Protein AF-A0A5B0PBE8-F1 (afdb_monomer_lite)

Structure (mmCIF, N/CA/C/O backbone):
data_AF-A0A5B0PBE8-F1
#
_entry.id   AF-A0A5B0PBE8-F1
#
loop_
_atom_site.group_PDB
_atom_site.id
_atom_site.type_symbol
_atom_site.label_atom_id
_atom_site.label_alt_id
_atom_site.label_comp_id
_atom_site.label_asym_id
_atom_site.label_entity_id
_atom_site.label_seq_id
_atom_site.pdbx_PDB_ins_code
_atom_site.Cartn_x
_atom_site.Cartn_y
_atom_site.Cartn_z
_atom_site.occupancy
_atom_site.B_iso_or_equiv
_atom_site.auth_seq_id
_atom_site.auth_comp_id
_atom_site.auth_asym_id
_atom_site.auth_atom_id
_atom_site.pdbx_PDB_model_num
ATOM 1 N N . MET A 1 1 ? 18.888 -17.332 -18.170 1.00 43.53 1 MET A N 1
ATOM 2 C CA . MET A 1 1 ? 17.823 -17.017 -17.196 1.00 43.53 1 MET A CA 1
ATOM 3 C C . MET A 1 1 ? 17.973 -17.936 -16.001 1.00 43.53 1 MET A C 1
ATOM 5 O O . MET A 1 1 ? 17.806 -19.140 -16.162 1.00 43.53 1 MET A O 1
ATOM 9 N N . ASN A 1 2 ? 18.333 -17.394 -14.839 1.00 41.50 2 ASN A N 1
ATOM 10 C CA . ASN A 1 2 ? 18.330 -18.156 -13.596 1.00 41.50 2 ASN A CA 1
ATOM 11 C C . ASN A 1 2 ? 16.873 -18.284 -13.116 1.00 41.50 2 ASN A C 1
ATOM 13 O O . ASN A 1 2 ? 16.236 -17.290 -12.779 1.00 41.50 2 ASN A O 1
ATOM 17 N N . LEU A 1 3 ? 16.298 -19.486 -13.180 1.00 45.41 3 LEU A N 1
ATOM 18 C CA . LEU A 1 3 ? 14.869 -19.701 -12.906 1.00 45.41 3 LEU A CA 1
ATOM 19 C C . LEU A 1 3 ? 14.512 -19.520 -11.421 1.00 45.41 3 LEU A C 1
ATOM 21 O O . LEU A 1 3 ? 13.365 -19.197 -11.122 1.00 45.41 3 LEU A O 1
ATOM 25 N N . SER A 1 4 ? 15.470 -19.674 -10.498 1.00 49.75 4 SER A N 1
ATOM 26 C CA . SER A 1 4 ? 15.246 -19.447 -9.062 1.00 49.75 4 SER A CA 1
ATOM 27 C C . SER A 1 4 ? 15.162 -17.961 -8.690 1.00 49.75 4 SER A C 1
ATOM 29 O O . SER A 1 4 ? 14.474 -17.617 -7.733 1.00 49.75 4 SER A O 1
ATOM 31 N N . GLU A 1 5 ? 15.798 -17.078 -9.466 1.00 52.53 5 GLU A N 1
ATOM 32 C CA . GLU A 1 5 ? 15.798 -15.617 -9.264 1.00 52.53 5 GLU A CA 1
ATOM 33 C C . GLU A 1 5 ? 14.594 -14.915 -9.917 1.00 52.53 5 GLU A C 1
ATOM 35 O O . GLU A 1 5 ? 14.362 -13.730 -9.697 1.00 52.53 5 GLU A O 1
ATOM 40 N N . ASN A 1 6 ? 13.784 -15.646 -10.691 1.00 61.69 6 ASN A N 1
ATOM 41 C CA . ASN A 1 6 ? 12.587 -15.122 -11.357 1.00 61.69 6 ASN A CA 1
ATOM 42 C C . ASN A 1 6 ? 11.276 -15.460 -10.624 1.00 61.69 6 ASN A C 1
ATOM 44 O O . ASN A 1 6 ? 10.192 -15.334 -11.197 1.00 61.69 6 ASN A O 1
ATOM 48 N N . HIS A 1 7 ? 11.345 -15.881 -9.356 1.00 64.44 7 HIS A N 1
ATOM 49 C CA . HIS A 1 7 ? 10.151 -16.078 -8.537 1.00 64.44 7 HIS A CA 1
ATOM 50 C C . HIS A 1 7 ? 9.589 -14.730 -8.060 1.00 64.44 7 HIS A C 1
ATOM 52 O O . HIS A 1 7 ? 10.131 -14.086 -7.163 1.00 64.44 7 HIS A O 1
ATOM 58 N N . ILE A 1 8 ? 8.447 -14.330 -8.615 1.00 67.19 8 ILE A N 1
ATOM 59 C CA . ILE A 1 8 ? 7.783 -13.072 -8.268 1.00 67.19 8 ILE A CA 1
ATOM 60 C C . ILE A 1 8 ? 6.780 -13.322 -7.147 1.00 67.19 8 ILE A C 1
ATOM 62 O O . ILE A 1 8 ? 5.748 -13.971 -7.333 1.00 67.19 8 ILE A O 1
ATOM 66 N N . ARG A 1 9 ? 7.063 -12.781 -5.958 1.00 70.44 9 ARG A N 1
ATOM 67 C CA . ARG A 1 9 ? 6.072 -12.757 -4.876 1.00 70.44 9 ARG A CA 1
ATOM 68 C C . ARG A 1 9 ? 4.881 -11.895 -5.276 1.00 70.44 9 ARG A C 1
ATOM 70 O O . ARG A 1 9 ? 5.038 -10.813 -5.842 1.00 70.44 9 ARG A O 1
ATOM 77 N N . CYS A 1 10 ? 3.683 -12.346 -4.911 1.00 77.69 10 CYS A N 1
ATOM 78 C CA . CYS A 1 10 ? 2.472 -11.565 -5.113 1.00 77.69 10 CYS A CA 1
ATOM 79 C C . CYS A 1 10 ? 2.586 -10.199 -4.413 1.00 77.69 10 CYS A C 1
ATOM 81 O O . CYS A 1 10 ? 2.955 -10.113 -3.241 1.00 77.69 10 CYS A O 1
ATOM 83 N N . PHE A 1 11 ? 2.229 -9.123 -5.114 1.00 80.75 11 PHE A N 1
ATOM 84 C CA . PHE A 1 11 ? 2.320 -7.771 -4.567 1.00 80.75 11 PHE A CA 1
ATOM 85 C C . PHE A 1 11 ? 1.491 -7.584 -3.287 1.00 80.75 11 PHE A C 1
ATOM 87 O O . PHE A 1 11 ? 1.963 -6.967 -2.336 1.00 80.75 11 PHE A O 1
ATOM 94 N N . THR A 1 12 ? 0.290 -8.165 -3.211 1.00 82.25 12 THR A N 1
ATOM 95 C CA . THR A 1 12 ? -0.561 -8.088 -2.008 1.00 82.25 12 THR A CA 1
ATOM 96 C C . THR A 1 12 ? 0.071 -8.807 -0.815 1.00 82.25 12 THR A C 1
ATOM 98 O O . THR A 1 12 ? -0.044 -8.342 0.320 1.00 82.25 12 THR A O 1
ATOM 101 N N . HIS A 1 13 ? 0.817 -9.888 -1.067 1.00 83.94 13 HIS A N 1
ATOM 102 C CA . HIS A 1 13 ? 1.622 -10.553 -0.047 1.00 83.94 13 HIS A CA 1
ATOM 103 C C . HIS A 1 13 ? 2.757 -9.642 0.442 1.00 83.94 13 HIS A C 1
ATOM 105 O O . HIS A 1 13 ? 2.944 -9.493 1.648 1.00 83.94 13 HIS A O 1
ATOM 111 N N . ASN A 1 14 ? 3.462 -8.957 -0.462 1.00 87.06 14 ASN A N 1
ATOM 112 C CA . ASN A 1 14 ? 4.502 -8.002 -0.070 1.00 87.06 14 ASN A CA 1
ATOM 113 C C . ASN A 1 14 ? 3.933 -6.821 0.733 1.00 87.06 14 ASN A C 1
ATOM 115 O O . ASN A 1 14 ? 4.504 -6.462 1.763 1.00 87.06 14 ASN A O 1
ATOM 119 N N . LEU A 1 15 ? 2.772 -6.272 0.348 1.00 89.25 15 LEU A N 1
ATOM 120 C CA . LEU A 1 15 ? 2.078 -5.255 1.150 1.00 89.25 15 LEU A CA 1
ATOM 121 C C . LEU A 1 15 ? 1.753 -5.763 2.559 1.00 89.25 15 LEU A C 1
ATOM 123 O O . LEU A 1 15 ? 1.979 -5.046 3.534 1.00 89.25 15 LEU A O 1
ATOM 127 N N . ALA A 1 16 ? 1.283 -7.007 2.689 1.00 87.69 16 ALA A N 1
ATOM 128 C CA . ALA A 1 16 ? 1.030 -7.617 3.992 1.00 87.69 16 ALA A CA 1
ATOM 129 C C . ALA A 1 16 ? 2.311 -7.721 4.840 1.00 87.69 16 ALA A C 1
ATOM 131 O O . ALA A 1 16 ? 2.284 -7.423 6.035 1.00 87.69 16 ALA A O 1
ATOM 132 N N . LEU A 1 17 ? 3.447 -8.101 4.242 1.00 90.38 17 LEU A N 1
ATOM 133 C CA . LEU A 1 17 ? 4.741 -8.158 4.933 1.00 90.38 17 LEU A CA 1
ATOM 134 C C . LEU A 1 17 ? 5.209 -6.773 5.402 1.00 90.38 17 LEU A C 1
ATOM 136 O O . LEU A 1 17 ? 5.656 -6.637 6.543 1.00 90.38 17 LEU A O 1
ATOM 140 N N . ILE A 1 18 ? 5.071 -5.748 4.555 1.00 92.62 18 ILE A N 1
ATOM 141 C CA . ILE A 1 18 ? 5.389 -4.349 4.884 1.00 92.62 18 ILE A CA 1
ATOM 142 C C . ILE A 1 18 ? 4.555 -3.884 6.080 1.00 92.62 18 ILE A C 1
ATOM 144 O O . ILE A 1 18 ? 5.095 -3.370 7.064 1.00 92.62 18 ILE A O 1
ATOM 148 N N . LEU A 1 19 ? 3.245 -4.119 6.026 1.00 91.50 19 LEU A N 1
ATOM 149 C CA . LEU A 1 19 ? 2.319 -3.745 7.088 1.00 91.50 19 LEU A CA 1
ATOM 150 C C . LEU A 1 19 ? 2.635 -4.442 8.405 1.00 91.50 19 LEU A C 1
ATOM 152 O O . LEU A 1 19 ? 2.705 -3.798 9.450 1.00 91.50 19 LEU A O 1
ATOM 156 N N . ASN A 1 20 ? 2.878 -5.750 8.349 1.00 88.56 20 ASN A N 1
ATOM 157 C CA . ASN A 1 20 ? 3.232 -6.536 9.520 1.00 88.56 20 ASN A CA 1
ATOM 158 C C . ASN A 1 20 ? 4.538 -6.048 10.155 1.00 88.56 20 ASN A C 1
ATOM 160 O O . ASN A 1 20 ? 4.619 -5.984 11.380 1.00 88.56 20 ASN A O 1
ATOM 164 N N . ALA A 1 21 ? 5.540 -5.670 9.357 1.00 91.44 21 ALA A N 1
ATOM 165 C CA . ALA A 1 21 ? 6.792 -5.119 9.870 1.00 91.44 21 ALA A CA 1
ATOM 166 C C . ALA A 1 21 ? 6.570 -3.798 10.627 1.00 91.44 21 ALA A C 1
ATOM 168 O O . ALA A 1 21 ? 7.078 -3.633 11.738 1.00 91.44 21 ALA A O 1
ATOM 169 N N . GLY A 1 22 ? 5.765 -2.890 10.066 1.00 91.62 22 GLY A N 1
ATOM 170 C CA . GLY A 1 22 ? 5.395 -1.643 10.737 1.00 91.62 22 GLY A CA 1
ATOM 171 C C . GLY A 1 22 ? 4.588 -1.882 12.015 1.00 91.62 22 GLY A C 1
ATOM 172 O O . GLY A 1 22 ? 4.948 -1.404 13.086 1.00 91.62 22 GLY A O 1
ATOM 173 N N . LEU A 1 23 ? 3.508 -2.659 11.941 1.00 87.31 23 LEU A N 1
ATOM 174 C CA . LEU A 1 23 ? 2.644 -2.921 13.097 1.00 87.31 23 LEU A CA 1
ATOM 175 C C . LEU A 1 23 ? 3.396 -3.618 14.238 1.00 87.31 23 LEU A C 1
ATOM 177 O O . LEU A 1 23 ? 3.214 -3.268 15.406 1.00 87.31 23 LEU A O 1
ATOM 181 N N . LYS A 1 24 ? 4.290 -4.562 13.926 1.00 86.81 24 LYS A N 1
ATOM 182 C CA . LYS A 1 24 ? 5.162 -5.190 14.928 1.00 86.81 24 LYS A CA 1
ATOM 183 C C . LYS A 1 24 ? 6.053 -4.171 15.632 1.00 86.81 24 LYS A C 1
ATOM 185 O O . LYS A 1 24 ? 6.219 -4.288 16.841 1.00 86.81 24 LYS A O 1
ATOM 190 N N . SER A 1 25 ? 6.551 -3.141 14.943 1.00 88.44 25 SER A N 1
ATOM 191 C CA . SER A 1 25 ? 7.433 -2.148 15.573 1.00 88.44 25 SER A CA 1
ATOM 192 C C . SER A 1 25 ? 6.739 -1.262 16.607 1.00 88.44 25 SER A C 1
ATOM 194 O O . SER A 1 25 ? 7.419 -0.651 17.419 1.00 88.44 25 SER A O 1
ATOM 196 N N . ILE A 1 26 ? 5.406 -1.171 16.579 1.00 83.81 26 ILE A N 1
ATOM 197 C CA . ILE A 1 26 ? 4.619 -0.443 17.592 1.00 83.81 26 ILE A CA 1
ATOM 198 C C . ILE A 1 26 ? 3.952 -1.364 18.617 1.00 83.81 26 ILE A C 1
ATOM 200 O O . ILE A 1 26 ? 3.445 -0.889 19.635 1.00 83.81 26 ILE A O 1
ATOM 204 N N . THR A 1 27 ? 3.936 -2.671 18.338 1.00 69.88 27 THR A N 1
ATOM 205 C CA . THR A 1 27 ? 3.301 -3.696 19.177 1.00 69.88 27 THR A CA 1
ATOM 206 C C . THR A 1 27 ? 4.310 -4.396 20.083 1.00 69.88 27 THR A C 1
ATOM 208 O O . THR A 1 27 ? 3.963 -4.764 21.202 1.00 69.88 27 THR A O 1
ATOM 211 N N . ILE A 1 28 ? 5.552 -4.548 19.618 1.00 55.81 28 ILE A N 1
ATOM 212 C CA . ILE A 1 28 ? 6.663 -5.133 20.364 1.00 55.81 28 ILE A CA 1
ATOM 213 C C . ILE A 1 28 ? 7.500 -3.977 20.914 1.00 55.81 28 ILE A C 1
ATOM 215 O O . ILE A 1 28 ? 8.274 -3.353 20.191 1.00 55.81 28 ILE A O 1
ATOM 219 N N . THR A 1 29 ? 7.335 -3.663 22.197 1.00 38.41 29 THR A N 1
ATOM 220 C CA . THR A 1 29 ? 8.340 -2.888 22.933 1.00 38.41 29 THR A CA 1
ATOM 221 C C . THR A 1 29 ? 9.594 -3.751 23.115 1.00 38.41 29 THR A C 1
ATOM 223 O O . THR A 1 29 ? 9.460 -4.936 23.437 1.00 38.41 29 THR A O 1
ATOM 226 N N . PRO A 1 30 ? 10.815 -3.211 22.944 1.00 36.00 30 PRO A N 1
ATOM 227 C CA . PRO A 1 30 ? 12.021 -3.935 23.312 1.00 36.00 30 PRO A CA 1
ATOM 228 C C . PRO A 1 30 ? 12.037 -4.093 24.840 1.00 36.00 30 PRO A C 1
ATOM 230 O O . PRO A 1 30 ? 12.205 -3.117 25.559 1.00 36.00 30 PRO A O 1
ATOM 233 N N . LYS A 1 31 ? 11.850 -5.336 25.295 1.00 35.06 31 LYS A N 1
ATOM 234 C CA . LYS A 1 31 ? 12.011 -5.860 26.665 1.00 35.06 31 LYS A CA 1
ATOM 235 C C . LYS A 1 31 ? 10.999 -5.416 27.742 1.00 35.06 31 LYS A C 1
ATOM 237 O O . LYS A 1 31 ? 10.961 -4.283 28.195 1.00 35.06 31 LYS A O 1
ATOM 242 N N . GLY A 1 32 ? 10.276 -6.423 28.251 1.00 36.25 32 GLY A N 1
ATOM 243 C CA . GLY A 1 32 ? 10.192 -6.670 29.695 1.00 36.25 32 GLY A CA 1
ATOM 244 C C . GLY A 1 32 ? 9.170 -5.884 30.515 1.00 36.25 32 GLY A C 1
ATOM 245 O O . GLY A 1 32 ? 9.549 -5.252 31.489 1.00 36.25 32 GLY A O 1
ATOM 246 N N . LEU A 1 33 ? 7.875 -6.012 30.222 1.00 24.52 33 LEU A N 1
ATOM 247 C CA . LEU A 1 33 ? 6.837 -5.860 31.249 1.00 24.52 33 LEU A CA 1
ATOM 248 C C . LEU A 1 33 ? 5.858 -7.028 31.133 1.00 24.52 33 LEU A C 1
ATOM 250 O O . LEU A 1 33 ? 4.882 -6.987 30.386 1.00 24.52 33 LEU A O 1
ATOM 254 N N . VAL A 1 34 ? 6.156 -8.086 31.887 1.00 29.72 34 VAL A N 1
ATOM 255 C CA . VAL A 1 34 ? 5.158 -9.073 32.300 1.00 29.72 34 VAL A CA 1
ATOM 256 C C . VAL A 1 34 ? 4.162 -8.322 33.179 1.00 29.72 34 VAL A C 1
ATOM 258 O O . VAL A 1 34 ? 4.437 -8.052 34.346 1.00 29.72 34 VAL A O 1
ATOM 261 N N . LEU A 1 35 ? 3.017 -7.942 32.615 1.00 27.53 35 LEU A N 1
ATOM 262 C CA . LEU A 1 35 ? 1.885 -7.494 33.412 1.00 27.53 35 LEU A CA 1
ATOM 263 C C . LEU A 1 35 ? 1.002 -8.709 33.688 1.00 27.53 35 LEU A C 1
ATOM 265 O O . LEU A 1 35 ? 0.265 -9.139 32.810 1.00 27.53 35 LEU A O 1
ATOM 269 N N . GLY A 1 36 ? 1.123 -9.229 34.911 1.00 25.00 36 GLY A N 1
ATOM 270 C CA . GLY A 1 36 ? 0.116 -10.046 35.586 1.00 25.00 36 GLY A CA 1
ATOM 271 C C . GLY A 1 36 ? -0.194 -11.392 34.940 1.00 25.00 36 GLY A C 1
ATOM 272 O O . GLY A 1 36 ? -0.963 -11.482 33.990 1.00 25.00 36 GLY A O 1
ATOM 273 N N . LYS A 1 37 ? 0.332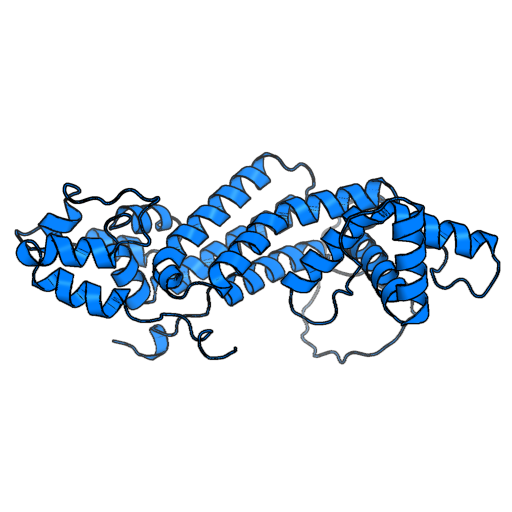 -12.461 35.546 1.00 29.92 37 LYS A N 1
ATOM 274 C CA . LYS A 1 37 ? -0.297 -13.785 35.510 1.00 29.92 37 LYS A CA 1
ATOM 275 C C . LYS A 1 37 ? -1.760 -13.630 35.929 1.00 29.92 37 LYS A C 1
ATOM 277 O O . LYS A 1 37 ? -2.008 -13.443 37.108 1.00 29.92 37 LYS A O 1
ATOM 282 N N . ASP A 1 38 ? -2.658 -13.609 34.955 1.00 27.38 38 ASP A N 1
ATOM 283 C CA . ASP A 1 38 ? -4.060 -14.026 35.021 1.00 27.38 38 ASP A CA 1
ATOM 284 C C . ASP A 1 38 ? -4.649 -13.758 33.636 1.00 27.38 38 ASP A C 1
ATOM 286 O O . ASP A 1 38 ? -5.115 -12.660 33.359 1.00 27.38 38 ASP A O 1
ATOM 290 N N . LEU A 1 39 ? -4.485 -14.742 32.745 1.00 27.62 39 LEU A N 1
ATOM 291 C CA . LEU A 1 39 ? -5.175 -15.016 31.469 1.00 27.62 39 LEU A CA 1
ATOM 292 C C . LEU A 1 39 ? -4.209 -15.855 30.610 1.00 27.62 39 LEU A C 1
ATOM 294 O O . LEU A 1 39 ? -3.654 -15.394 29.615 1.00 27.62 39 LEU A O 1
ATOM 298 N N . VAL A 1 40 ? -3.959 -17.092 31.046 1.00 25.14 40 VAL A N 1
ATOM 299 C CA . VAL A 1 40 ? -3.244 -18.093 30.245 1.00 25.14 40 VAL A CA 1
ATOM 300 C C . VAL A 1 40 ? -4.236 -18.706 29.261 1.00 25.14 40 VAL A C 1
ATOM 302 O O . VAL A 1 40 ? -5.213 -19.320 29.681 1.00 25.14 40 VAL A O 1
ATOM 305 N N . LEU A 1 41 ? -3.954 -18.581 27.968 1.00 26.05 41 LEU A N 1
ATOM 306 C CA . LEU A 1 41 ? -4.073 -19.700 27.039 1.00 26.05 41 LEU A CA 1
ATOM 307 C C . LEU A 1 41 ? -2.758 -19.761 26.260 1.00 26.05 41 LEU A C 1
ATOM 309 O O . LEU A 1 41 ? -2.324 -18.769 25.678 1.00 26.05 41 LEU A O 1
ATOM 313 N N . GLU A 1 42 ? -2.105 -20.909 26.396 1.00 25.81 42 GLU A N 1
ATOM 314 C CA . GLU A 1 42 ? -0.759 -21.241 25.942 1.00 25.81 42 GLU A CA 1
ATOM 315 C C . GLU A 1 42 ? -0.631 -21.163 24.417 1.00 25.81 42 GLU A C 1
ATOM 317 O O . GLU A 1 42 ? -1.404 -21.788 23.693 1.00 25.81 42 GLU A O 1
ATOM 322 N N . GLU A 1 43 ? 0.408 -20.482 23.938 1.00 28.11 43 GLU A N 1
ATOM 323 C CA . GLU A 1 43 ? 1.051 -20.819 22.670 1.00 28.11 43 GLU A CA 1
ATOM 324 C C . GLU A 1 43 ? 2.550 -21.000 22.937 1.00 28.11 43 GLU A C 1
ATOM 326 O O . GLU A 1 43 ? 3.173 -20.229 23.666 1.00 28.11 43 GLU A O 1
ATOM 331 N N . ILE A 1 44 ? 3.068 -22.102 22.404 1.00 27.39 44 ILE A N 1
ATOM 332 C CA . ILE A 1 44 ? 4.371 -22.713 22.666 1.00 27.39 44 ILE A CA 1
ATOM 333 C C . ILE A 1 44 ? 5.516 -21.795 22.206 1.00 27.39 44 ILE A C 1
ATOM 335 O O . ILE A 1 44 ? 5.520 -21.312 21.075 1.00 27.39 44 ILE A O 1
ATOM 339 N N . GLU A 1 45 ? 6.491 -21.587 23.095 1.00 26.69 45 GLU A N 1
ATOM 340 C CA . GLU A 1 45 ? 7.748 -20.876 22.846 1.00 26.69 45 GLU A CA 1
ATOM 341 C C . GLU A 1 45 ? 8.745 -21.762 22.082 1.00 26.69 45 GLU A C 1
ATOM 343 O O . GLU A 1 45 ? 8.996 -22.904 22.469 1.00 26.69 45 GLU A O 1
ATOM 348 N N . GLU A 1 46 ? 9.387 -21.200 21.055 1.00 25.88 46 GLU A N 1
ATOM 349 C CA . GLU A 1 46 ? 10.701 -21.658 20.596 1.00 25.88 46 GLU A CA 1
ATOM 350 C C . GLU A 1 46 ? 11.762 -20.619 20.986 1.00 25.88 46 GLU A C 1
ATOM 352 O O . GLU A 1 46 ? 11.675 -19.436 20.649 1.00 25.88 46 GLU A O 1
ATOM 357 N N . ASN A 1 47 ? 12.741 -21.106 21.749 1.00 24.97 47 ASN A N 1
ATOM 358 C CA . ASN A 1 47 ? 13.889 -20.399 22.306 1.00 24.97 47 ASN A CA 1
ATOM 359 C C . ASN A 1 47 ? 14.834 -19.836 21.238 1.00 24.97 47 ASN A C 1
ATOM 361 O O . ASN A 1 47 ? 15.223 -20.543 20.310 1.00 24.97 47 ASN A O 1
ATOM 365 N N . SER A 1 48 ? 15.385 -18.652 21.511 1.00 28.80 48 SER A N 1
ATOM 366 C CA . SER A 1 48 ? 16.803 -18.390 21.241 1.00 28.80 48 SER A CA 1
ATOM 367 C C . SER A 1 48 ? 17.337 -17.294 22.165 1.00 28.80 48 SER A C 1
ATOM 369 O O . SER A 1 48 ? 16.829 -16.170 22.165 1.00 28.80 48 SER A O 1
ATOM 371 N N . ASP A 1 49 ? 18.357 -17.664 22.937 1.00 24.34 49 ASP A N 1
ATOM 372 C CA . ASP A 1 49 ? 19.205 -16.820 23.777 1.00 24.34 49 ASP A CA 1
ATOM 373 C C . ASP A 1 49 ? 19.795 -15.626 23.007 1.00 24.34 49 ASP A C 1
ATOM 375 O O . ASP A 1 49 ? 20.288 -15.814 21.899 1.00 24.34 49 ASP A O 1
ATOM 379 N N . ASP A 1 50 ? 19.836 -14.431 23.616 1.00 26.52 50 ASP A N 1
ATOM 3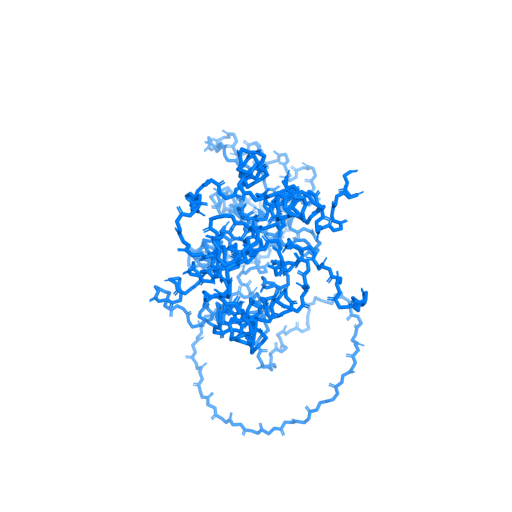80 C CA . ASP A 1 50 ? 21.135 -13.807 23.914 1.00 26.52 50 ASP A CA 1
ATOM 381 C C . ASP A 1 50 ? 21.073 -12.599 24.873 1.00 26.52 50 ASP A C 1
ATOM 383 O O . ASP A 1 50 ? 20.053 -11.928 25.067 1.00 26.52 50 ASP A O 1
ATOM 387 N N . LYS A 1 51 ? 22.228 -12.383 25.502 1.00 29.50 51 LYS A N 1
ATOM 388 C CA . LYS A 1 51 ? 22.520 -11.624 26.723 1.00 29.50 51 LYS A CA 1
ATOM 389 C C . LYS A 1 51 ? 22.271 -10.111 26.665 1.00 29.50 51 LYS A C 1
ATOM 391 O O . LYS A 1 51 ? 22.285 -9.455 25.630 1.00 29.50 51 LYS A O 1
ATOM 396 N N . SER A 1 52 ? 22.040 -9.559 27.856 1.00 28.09 52 SER A N 1
ATOM 397 C CA . SER A 1 52 ? 21.871 -8.139 28.171 1.00 28.09 52 SER A CA 1
ATOM 398 C C . SER A 1 52 ? 23.193 -7.375 28.250 1.00 28.09 52 SER A C 1
ATOM 400 O O . SER A 1 52 ? 24.109 -7.852 28.913 1.00 28.09 52 SER A O 1
ATOM 402 N N . GLU A 1 53 ? 23.198 -6.127 27.783 1.00 26.69 53 GLU A N 1
ATOM 403 C CA . GLU A 1 53 ? 24.002 -5.055 28.376 1.00 26.69 53 GLU A CA 1
ATOM 404 C C . GLU A 1 53 ? 23.138 -3.806 28.597 1.00 26.69 53 GLU A C 1
ATOM 406 O O . GLU A 1 53 ? 22.184 -3.539 27.861 1.00 26.69 53 GLU A O 1
ATOM 411 N N . HIS A 1 54 ? 23.436 -3.130 29.705 1.00 26.44 54 HIS A N 1
ATOM 412 C CA . HIS A 1 54 ? 22.739 -1.993 30.292 1.00 26.44 54 HIS A CA 1
ATOM 413 C C . HIS A 1 54 ? 22.852 -0.718 29.451 1.00 26.44 54 HIS A C 1
ATOM 415 O O . HIS A 1 54 ? 23.941 -0.342 29.031 1.00 26.44 54 HIS A O 1
ATOM 421 N N . SER A 1 55 ? 21.759 0.038 29.390 1.00 26.80 55 SER A N 1
ATOM 422 C CA . SER A 1 55 ? 21.821 1.499 29.425 1.00 26.80 55 SER A CA 1
ATOM 423 C C . SER A 1 55 ? 20.538 2.026 30.058 1.00 26.80 55 SER A C 1
ATOM 425 O O . SER A 1 55 ? 19.438 1.757 29.572 1.00 26.80 55 SER A O 1
ATOM 427 N N . GLU A 1 56 ? 20.701 2.708 31.186 1.00 31.48 56 GLU A N 1
ATOM 428 C CA . GLU A 1 56 ? 19.675 3.515 31.834 1.00 31.48 56 GLU A CA 1
ATOM 429 C C . GLU A 1 56 ? 19.307 4.665 30.896 1.00 31.48 56 GLU A C 1
ATOM 431 O O . GLU A 1 56 ? 20.193 5.407 30.489 1.00 31.48 56 GLU A O 1
ATOM 436 N N . ASP A 1 57 ? 18.029 4.805 30.549 1.00 24.95 57 ASP A N 1
ATOM 437 C CA . ASP A 1 57 ? 17.464 6.129 30.313 1.00 24.95 57 ASP A CA 1
ATOM 438 C C . ASP A 1 57 ? 15.950 6.137 30.549 1.00 24.95 57 ASP A C 1
ATOM 440 O O . ASP A 1 57 ? 15.200 5.225 30.191 1.00 24.95 57 ASP A O 1
ATOM 444 N N . ASP A 1 58 ? 15.571 7.188 31.260 1.00 31.55 58 ASP A N 1
ATOM 445 C CA . ASP A 1 58 ? 14.291 7.525 31.860 1.00 31.55 58 ASP A CA 1
ATOM 446 C C . ASP A 1 58 ? 13.248 7.864 30.782 1.00 31.55 58 ASP A C 1
ATOM 448 O O . ASP A 1 58 ? 13.429 8.805 30.014 1.00 31.55 58 ASP A O 1
ATOM 452 N N . ASP A 1 59 ? 12.123 7.143 30.736 1.00 29.89 59 ASP A N 1
ATOM 453 C CA . ASP A 1 59 ? 10.916 7.658 30.077 1.00 29.89 59 ASP A CA 1
ATOM 454 C C . ASP A 1 59 ? 9.664 7.327 30.893 1.00 29.89 59 ASP A C 1
ATOM 456 O O . ASP A 1 59 ? 8.897 6.389 30.643 1.00 29.89 59 ASP A O 1
ATOM 460 N N . ARG A 1 60 ? 9.465 8.135 31.936 1.00 37.00 60 ARG A N 1
ATOM 461 C CA . ARG A 1 60 ? 8.180 8.281 32.618 1.00 37.00 60 ARG A CA 1
ATOM 462 C C . ARG A 1 60 ? 7.230 9.102 31.742 1.00 37.00 60 ARG A C 1
ATOM 464 O O . ARG A 1 60 ? 6.996 10.277 32.011 1.00 37.00 60 ARG A O 1
ATOM 471 N N . GLN A 1 61 ? 6.587 8.467 30.765 1.00 37.56 61 GLN A N 1
ATOM 472 C CA . GLN A 1 61 ? 5.342 8.986 30.188 1.00 37.56 61 GLN A CA 1
ATOM 473 C C . GLN A 1 61 ? 4.226 7.939 30.260 1.00 37.56 61 GLN A C 1
ATOM 475 O O . GLN A 1 61 ? 4.120 7.010 29.461 1.00 37.56 61 GLN A O 1
ATOM 480 N N . GLY A 1 62 ? 3.371 8.110 31.274 1.00 34.81 62 GLY A N 1
ATOM 481 C CA . GLY A 1 62 ? 2.220 7.269 31.597 1.00 34.81 62 GLY A CA 1
ATOM 482 C C . GLY A 1 62 ? 1.054 7.399 30.614 1.00 34.81 62 GLY A C 1
ATOM 483 O O . GLY A 1 62 ? 0.010 7.944 30.957 1.00 34.81 62 GLY A O 1
ATOM 484 N N . GLY A 1 63 ? 1.212 6.847 29.410 1.00 45.28 63 GLY A N 1
ATOM 485 C CA . GLY A 1 63 ? 0.119 6.559 28.479 1.00 45.28 63 GLY A CA 1
ATOM 486 C C . GLY A 1 63 ? 0.061 5.063 28.160 1.00 45.28 63 GLY A C 1
ATOM 487 O O . GLY A 1 63 ? 1.093 4.443 27.900 1.00 45.28 63 GLY A O 1
ATOM 488 N N . GLN A 1 64 ? -1.135 4.459 28.161 1.00 63.03 64 GLN A N 1
ATOM 489 C CA . GLN A 1 64 ? -1.306 3.080 27.688 1.00 63.03 64 GLN A CA 1
ATOM 490 C C . GLN A 1 64 ? -0.742 2.945 26.267 1.00 63.03 64 GLN A C 1
ATOM 492 O O . GLN A 1 64 ? -1.053 3.735 25.377 1.00 63.03 64 GLN A O 1
ATOM 497 N N . GLY A 1 65 ? 0.121 1.951 26.044 1.00 80.62 65 GLY A N 1
ATOM 498 C CA . GLY A 1 65 ? 0.722 1.732 24.730 1.00 80.62 65 GLY A CA 1
ATOM 499 C C . GLY A 1 65 ? -0.334 1.457 23.652 1.00 80.62 65 GLY A C 1
ATOM 500 O O . GLY A 1 65 ? -1.355 0.837 23.933 1.00 80.62 65 GLY A O 1
ATOM 501 N N . ILE A 1 66 ? -0.060 1.854 22.401 1.00 84.69 66 ILE A N 1
ATOM 502 C CA . ILE A 1 66 ? -0.947 1.644 21.235 1.00 84.69 66 ILE A CA 1
ATOM 503 C C . ILE A 1 66 ? -1.430 0.185 21.151 1.00 84.69 66 ILE A C 1
ATOM 505 O O . ILE A 1 66 ? -2.607 -0.066 20.920 1.00 84.69 66 ILE A O 1
ATOM 509 N N . SER A 1 67 ? -0.546 -0.775 21.437 1.00 83.44 67 SER A N 1
ATOM 510 C CA . SER A 1 67 ? -0.874 -2.205 21.538 1.00 83.44 67 SER A CA 1
ATOM 511 C C . SER A 1 67 ? -2.018 -2.502 22.519 1.00 83.44 67 SER A C 1
ATOM 513 O O . SER A 1 67 ? -2.944 -3.238 22.184 1.00 83.44 67 SER A O 1
ATOM 515 N N . ALA A 1 68 ? -2.002 -1.898 23.711 1.00 86.50 68 ALA A N 1
ATOM 516 C CA . ALA A 1 68 ? -3.054 -2.084 24.708 1.00 86.50 68 ALA A CA 1
ATOM 517 C C . ALA A 1 68 ? -4.391 -1.515 24.217 1.00 86.50 68 ALA A C 1
ATOM 519 O O . ALA A 1 68 ? -5.423 -2.161 24.375 1.00 86.50 68 ALA A O 1
ATOM 520 N N . ILE A 1 69 ? -4.369 -0.350 23.563 1.00 88.75 69 ILE A N 1
ATOM 521 C CA . ILE A 1 69 ? -5.564 0.277 22.985 1.00 88.75 69 ILE A CA 1
ATOM 522 C C . ILE A 1 69 ? -6.178 -0.616 21.901 1.00 88.75 69 ILE A C 1
ATOM 524 O O . ILE A 1 69 ? -7.379 -0.878 21.926 1.00 88.75 69 ILE A O 1
ATOM 528 N N . LEU A 1 70 ? -5.358 -1.142 20.986 1.00 86.50 70 LEU A N 1
ATOM 529 C CA . LEU A 1 70 ? -5.831 -2.044 19.934 1.00 86.50 70 LEU A CA 1
ATOM 530 C C . LEU A 1 70 ? -6.415 -3.339 20.511 1.00 86.50 70 LEU A C 1
ATOM 532 O O . LEU A 1 70 ? -7.477 -3.768 20.068 1.00 86.50 70 LEU A O 1
ATOM 536 N N . LYS A 1 71 ? -5.781 -3.919 21.540 1.00 86.88 71 LYS A N 1
ATOM 537 C CA . LYS A 1 71 ? -6.305 -5.103 22.244 1.00 86.88 71 LYS A CA 1
ATOM 538 C C . LYS A 1 71 ? -7.652 -4.834 22.911 1.00 86.88 71 LYS A C 1
ATOM 540 O O . LYS A 1 71 ? -8.534 -5.684 22.840 1.00 86.88 71 LYS A O 1
ATOM 545 N N . LYS A 1 72 ? -7.838 -3.660 23.527 1.00 88.62 72 LYS A N 1
ATOM 546 C CA . LYS A 1 72 ? -9.141 -3.267 24.083 1.00 88.62 72 LYS A CA 1
ATOM 547 C C . LYS A 1 72 ? -10.207 -3.217 22.992 1.00 88.62 72 LYS A C 1
ATOM 549 O O . LYS A 1 72 ? -11.259 -3.821 23.147 1.00 88.62 72 LYS A O 1
ATOM 554 N N . VAL A 1 73 ? -9.940 -2.509 21.895 1.00 87.94 73 VAL A N 1
ATOM 555 C CA . VAL A 1 73 ? -10.899 -2.361 20.790 1.00 87.94 73 VAL A CA 1
ATOM 556 C C . VAL A 1 73 ? -11.270 -3.725 20.213 1.00 87.94 73 VAL A C 1
ATOM 558 O O . VAL A 1 73 ? -12.454 -4.023 20.074 1.00 87.94 73 VAL A O 1
ATOM 561 N N . ASP A 1 74 ? -10.278 -4.577 19.952 1.00 87.88 74 ASP A N 1
ATOM 562 C CA . ASP A 1 74 ? -10.505 -5.921 19.421 1.00 87.88 74 ASP A CA 1
ATOM 563 C C . ASP A 1 74 ? -11.336 -6.782 20.382 1.00 87.88 74 ASP A C 1
ATOM 565 O O . ASP A 1 74 ? -12.290 -7.433 19.963 1.00 87.88 74 ASP A O 1
ATOM 569 N N . PHE A 1 75 ? -11.074 -6.701 21.689 1.00 87.19 75 PHE A N 1
ATOM 570 C CA . PHE A 1 75 ? -11.880 -7.380 22.703 1.00 87.19 75 PHE A CA 1
ATOM 571 C C . PHE A 1 75 ? -13.360 -6.959 22.659 1.00 87.19 75 PHE A C 1
ATOM 573 O O . PHE A 1 75 ? -14.240 -7.821 22.685 1.00 87.19 75 PHE A O 1
ATOM 580 N N . PHE A 1 76 ? -13.656 -5.658 22.540 1.00 86.50 76 PHE A N 1
ATOM 581 C CA . PHE A 1 76 ? -15.038 -5.175 22.421 1.00 86.50 76 PHE A CA 1
ATOM 582 C C . PHE A 1 76 ? -15.722 -5.697 21.152 1.00 86.50 76 PHE A C 1
ATOM 584 O O . PHE A 1 76 ? -16.855 -6.181 21.214 1.00 86.50 76 PHE A O 1
ATOM 591 N N . ILE A 1 77 ? -15.028 -5.639 20.011 1.00 88.75 77 ILE A N 1
ATOM 592 C CA . ILE A 1 77 ? -15.542 -6.139 18.730 1.00 88.75 77 ILE A CA 1
ATOM 593 C C . ILE A 1 77 ? -15.835 -7.633 18.826 1.00 88.75 77 ILE A C 1
ATOM 595 O O . ILE A 1 77 ? -16.931 -8.069 18.467 1.00 88.75 77 ILE A O 1
ATOM 599 N N . GLN A 1 78 ? -14.885 -8.416 19.342 1.00 87.81 78 GLN A N 1
ATOM 600 C CA . GLN A 1 78 ? -15.064 -9.847 19.545 1.00 87.81 78 GLN A CA 1
ATOM 601 C C . GLN A 1 78 ? -16.300 -10.091 20.406 1.00 87.81 78 GLN A C 1
ATOM 603 O O . GLN A 1 78 ? -17.224 -10.752 19.950 1.00 87.81 78 GLN A O 1
ATOM 608 N N . LYS A 1 79 ? -16.409 -9.477 21.589 1.00 85.19 79 LYS A N 1
ATOM 609 C CA . LYS A 1 79 ? -17.557 -9.670 22.491 1.00 85.19 79 LYS A CA 1
ATOM 610 C C . LYS A 1 79 ? -18.917 -9.423 21.834 1.00 85.19 79 LYS A C 1
ATOM 612 O O . LYS A 1 79 ? -19.832 -10.218 22.044 1.00 85.19 79 LYS A O 1
ATOM 617 N N . ILE A 1 80 ? -19.047 -8.374 21.022 1.00 85.38 80 ILE A N 1
ATOM 618 C CA . ILE A 1 80 ? -20.297 -8.070 20.305 1.00 85.38 80 ILE A CA 1
ATOM 619 C C . ILE A 1 80 ? -20.563 -9.091 19.188 1.00 85.38 80 ILE A C 1
ATOM 621 O O . ILE A 1 80 ? -21.705 -9.477 18.938 1.00 85.38 80 ILE A O 1
ATOM 625 N N . THR A 1 81 ? -19.514 -9.558 18.517 1.00 88.81 81 THR A N 1
ATOM 626 C CA . THR A 1 81 ? -19.624 -10.477 17.375 1.00 88.81 81 THR A CA 1
ATOM 627 C C . THR A 1 81 ? -19.671 -11.960 17.768 1.00 88.81 81 THR A C 1
ATOM 629 O O . THR A 1 81 ? -20.068 -12.782 16.940 1.00 88.81 81 THR A O 1
ATOM 632 N N . LEU A 1 82 ? -19.361 -12.300 19.028 1.00 85.00 82 LEU A N 1
ATOM 633 C CA . LEU A 1 82 ? -19.243 -13.670 19.549 1.00 85.00 82 LEU A CA 1
ATOM 634 C C . LEU A 1 82 ? -20.514 -14.518 19.392 1.00 85.00 82 LEU A C 1
ATOM 636 O O . LEU A 1 82 ? -20.414 -15.728 19.207 1.00 85.00 82 LEU A O 1
ATOM 640 N N . SER A 1 83 ? -21.709 -13.929 19.504 1.00 83.56 83 SER A N 1
ATOM 641 C CA . SER A 1 83 ? -22.967 -14.687 19.460 1.00 83.56 83 SER A CA 1
ATOM 642 C C . SER A 1 83 ? -23.980 -14.092 18.488 1.00 83.56 83 SER A C 1
ATOM 644 O O . SER A 1 83 ? -23.963 -12.903 18.165 1.00 83.56 83 SER A O 1
ATOM 646 N N . ALA A 1 84 ? -24.892 -14.934 17.994 1.00 85.94 84 ALA A N 1
ATOM 647 C CA . ALA A 1 84 ? -26.000 -14.479 17.154 1.00 85.94 84 ALA A CA 1
ATOM 648 C C . ALA A 1 84 ? -26.912 -13.491 17.902 1.00 85.94 84 ALA A C 1
ATOM 650 O O . ALA A 1 84 ? -27.357 -12.512 17.311 1.00 85.94 84 ALA A O 1
ATOM 651 N N . VAL A 1 85 ? -27.120 -13.711 19.206 1.00 85.12 85 VAL A N 1
ATOM 652 C CA . VAL A 1 85 ? -27.927 -12.835 20.067 1.00 85.12 85 VAL A CA 1
ATOM 653 C C . VAL A 1 85 ? -27.296 -11.447 20.169 1.00 85.12 85 VAL A C 1
ATOM 655 O O . VAL A 1 85 ? -27.966 -10.459 19.890 1.00 85.12 85 VAL A O 1
ATOM 658 N N . LYS A 1 86 ? -25.992 -11.359 20.459 1.00 84.44 86 LYS A N 1
ATOM 659 C CA . LYS A 1 86 ? -25.298 -10.068 20.586 1.00 84.44 86 LYS A CA 1
ATOM 660 C C . LYS A 1 86 ? -25.234 -9.298 19.268 1.00 84.44 86 LYS A C 1
ATOM 662 O O . LYS A 1 86 ? -25.472 -8.092 19.247 1.00 84.44 86 LYS A O 1
ATOM 667 N N . ARG A 1 87 ? -25.025 -9.994 18.145 1.00 87.69 87 ARG A N 1
ATOM 668 C CA . ARG A 1 87 ? -25.118 -9.387 16.806 1.00 87.69 87 ARG A CA 1
ATOM 669 C C . ARG A 1 87 ? -26.528 -8.878 16.497 1.00 87.69 87 ARG A C 1
ATOM 671 O O . ARG A 1 87 ? -26.677 -7.815 15.899 1.00 87.69 87 ARG A O 1
ATOM 678 N N . PHE A 1 88 ? -27.561 -9.619 16.896 1.00 86.94 88 PHE A N 1
ATOM 679 C CA . PHE A 1 88 ? -28.949 -9.196 16.722 1.00 86.94 88 PHE A CA 1
ATOM 680 C C . PHE A 1 88 ? -29.273 -7.956 17.564 1.00 86.94 88 PHE A C 1
ATOM 682 O O . PHE A 1 88 ? -29.808 -6.989 17.024 1.00 86.94 88 PHE A O 1
ATOM 689 N N . GLU A 1 89 ? -28.894 -7.944 18.844 1.00 87.06 89 GLU A N 1
ATOM 690 C CA . GLU A 1 89 ? -29.038 -6.783 19.732 1.00 87.06 89 GLU A CA 1
ATOM 691 C C . GLU A 1 89 ? -28.355 -5.548 19.139 1.00 87.06 89 GLU A C 1
ATOM 693 O O . GLU A 1 89 ? -28.996 -4.507 18.983 1.00 87.06 89 GLU A O 1
ATOM 698 N N . PHE A 1 90 ? -27.099 -5.683 18.706 1.00 87.75 90 PHE A N 1
ATOM 699 C CA . PHE A 1 90 ? -26.362 -4.607 18.046 1.00 87.75 90 PHE A CA 1
ATOM 700 C C . PHE A 1 90 ? -27.121 -4.046 16.831 1.00 87.75 90 PHE A C 1
ATOM 702 O O . PHE A 1 90 ? -27.270 -2.833 16.697 1.00 87.75 90 PHE A O 1
ATOM 709 N N . ASN A 1 91 ? -27.672 -4.914 15.976 1.00 88.88 91 ASN A N 1
ATOM 710 C CA . ASN A 1 91 ? -28.436 -4.501 14.795 1.00 88.88 91 ASN A CA 1
ATOM 711 C C . ASN A 1 91 ? -29.752 -3.789 15.144 1.00 88.88 91 ASN A C 1
ATOM 713 O O . ASN A 1 91 ? -30.159 -2.858 14.446 1.00 88.88 91 ASN A O 1
ATOM 717 N N . VAL A 1 92 ? -30.433 -4.208 16.214 1.00 90.50 92 VAL A N 1
ATOM 718 C CA . VAL A 1 92 ? -31.639 -3.524 16.708 1.00 90.50 92 VAL A CA 1
ATOM 719 C C . VAL A 1 92 ? -31.295 -2.099 17.142 1.00 90.50 92 VAL A C 1
ATOM 721 O O . VAL A 1 92 ? -32.017 -1.161 16.801 1.00 90.50 92 VAL A O 1
ATOM 724 N N . TRP A 1 93 ? -30.183 -1.918 17.852 1.00 88.94 93 TRP A N 1
ATOM 725 C CA . TRP A 1 93 ? -29.757 -0.600 18.323 1.00 88.94 93 TRP A CA 1
ATOM 726 C C . TRP A 1 93 ? -29.189 0.289 17.231 1.00 88.94 93 TRP A C 1
ATOM 728 O O . TRP A 1 93 ? -29.481 1.482 17.232 1.00 88.94 93 TRP A O 1
ATOM 738 N N . ALA A 1 94 ? -28.484 -0.285 16.256 1.00 91.06 94 ALA A N 1
ATOM 739 C CA . ALA A 1 94 ? -28.104 0.424 15.042 1.00 91.06 94 ALA A CA 1
ATOM 740 C C . ALA A 1 94 ? -29.329 1.065 14.371 1.00 91.06 94 ALA A C 1
ATOM 742 O O . ALA A 1 94 ? -29.308 2.259 14.093 1.00 91.06 94 ALA A O 1
ATOM 743 N N . LYS A 1 95 ? -30.438 0.325 14.222 1.00 91.62 95 LYS A N 1
ATOM 744 C CA . LYS A 1 95 ? -31.689 0.883 13.678 1.00 91.62 95 LYS A CA 1
ATOM 745 C C . LYS A 1 95 ? -32.305 1.958 14.575 1.00 91.62 95 LYS A C 1
ATOM 747 O O . LYS A 1 95 ? -32.743 2.983 14.072 1.00 91.62 95 LYS A O 1
ATOM 752 N N . LYS A 1 96 ? -32.344 1.742 15.895 1.00 91.81 96 LYS A N 1
ATOM 753 C CA . LYS A 1 96 ? -32.912 2.717 16.848 1.00 91.81 96 LYS A CA 1
ATOM 754 C C . LYS A 1 96 ? -32.153 4.045 16.874 1.00 91.81 96 LYS A C 1
ATOM 756 O O . LYS A 1 96 ? -32.761 5.073 17.144 1.00 91.81 96 LYS A O 1
ATOM 761 N N . LEU A 1 97 ? -30.845 4.010 16.634 1.00 89.06 97 LEU A N 1
ATOM 762 C CA . LEU A 1 97 ? -29.971 5.183 16.621 1.00 89.06 97 LEU A CA 1
ATOM 763 C C . LEU A 1 97 ? -29.721 5.734 15.210 1.00 89.06 97 LEU A C 1
ATOM 765 O O . LEU A 1 97 ? -28.805 6.533 15.039 1.00 89.06 97 LEU A O 1
ATOM 769 N N . ASP A 1 98 ? -30.504 5.296 14.218 1.00 89.81 98 ASP A N 1
ATOM 770 C CA . ASP A 1 98 ? -30.387 5.698 12.810 1.00 89.81 98 ASP A CA 1
ATOM 771 C C . ASP A 1 98 ? -28.962 5.539 12.238 1.00 89.81 98 ASP A C 1
ATOM 773 O O . ASP A 1 98 ? -28.457 6.329 11.440 1.00 89.81 98 ASP A O 1
ATOM 777 N N . TYR A 1 99 ? -28.262 4.492 12.681 1.00 90.88 99 TYR A N 1
ATOM 778 C CA . TYR A 1 99 ? -26.939 4.156 12.183 1.00 90.88 99 TYR A CA 1
ATOM 779 C C . TYR A 1 99 ? -27.047 3.395 10.861 1.00 90.88 99 TYR A C 1
ATOM 781 O O . TYR A 1 99 ? -27.518 2.259 10.812 1.00 90.88 99 TYR A O 1
ATOM 789 N N . SER A 1 100 ? -26.535 4.009 9.797 1.00 89.50 100 SER A N 1
ATOM 790 C CA . SER A 1 100 ? -26.502 3.458 8.435 1.00 89.50 100 SER A CA 1
ATOM 791 C C . SER A 1 100 ? -25.150 2.851 8.038 1.00 89.50 100 SER A C 1
ATOM 793 O O . SER A 1 100 ? -24.936 2.506 6.876 1.00 89.50 100 SER A O 1
ATOM 795 N N . GLY A 1 101 ? -24.209 2.739 8.979 1.00 87.50 101 GLY A N 1
ATOM 796 C CA . GLY A 1 101 ? -22.884 2.192 8.706 1.00 87.50 101 GLY A CA 1
ATOM 797 C C . GLY A 1 101 ? -22.828 0.655 8.703 1.00 87.50 101 GLY A C 1
ATOM 798 O O . GLY A 1 101 ? -23.826 -0.024 8.948 1.00 87.50 101 GLY A O 1
ATOM 799 N N . PRO A 1 102 ? -21.648 0.086 8.405 1.00 87.25 102 PRO A N 1
ATOM 800 C CA . PRO A 1 102 ? -21.453 -1.360 8.323 1.00 87.25 102 PRO A CA 1
ATOM 801 C C . PRO A 1 102 ? -21.619 -2.066 9.679 1.00 87.25 102 PRO A C 1
ATOM 803 O O . PRO A 1 102 ? -21.283 -1.523 10.730 1.00 87.25 102 PRO A O 1
ATOM 806 N N . VAL A 1 103 ? -22.085 -3.317 9.641 1.00 88.00 103 VAL A N 1
ATOM 807 C CA . VAL A 1 103 ? -22.126 -4.204 10.817 1.00 88.00 103 VAL A CA 1
ATOM 808 C C . VAL A 1 103 ? -20.703 -4.589 11.214 1.00 88.00 103 VAL A C 1
ATOM 810 O O . VAL A 1 103 ? -19.873 -4.802 10.334 1.00 88.00 103 VAL A O 1
ATOM 813 N N . LEU A 1 104 ? -20.441 -4.715 12.519 1.00 89.69 104 LEU A N 1
ATOM 814 C CA . LEU A 1 104 ? -19.141 -5.138 13.040 1.00 89.69 104 LEU A CA 1
ATOM 815 C C . LEU A 1 104 ? -18.753 -6.543 12.561 1.00 89.69 104 LEU A C 1
ATOM 817 O O . LEU A 1 104 ? -19.534 -7.492 12.668 1.00 89.69 104 LEU A O 1
ATOM 821 N N . ILE A 1 105 ? -17.502 -6.675 12.128 1.00 87.62 105 ILE A N 1
ATOM 822 C CA . ILE A 1 105 ? -16.827 -7.947 11.879 1.00 87.62 105 ILE A CA 1
ATOM 823 C C . ILE A 1 105 ? -15.675 -8.110 12.866 1.00 87.62 105 ILE A C 1
ATOM 825 O O . ILE A 1 105 ? -14.953 -7.157 13.140 1.00 87.62 105 ILE A O 1
ATOM 829 N N . ALA A 1 106 ? -15.474 -9.320 13.379 1.00 83.12 106 ALA A N 1
ATOM 830 C CA . ALA A 1 106 ? -14.279 -9.618 14.156 1.00 83.12 106 ALA A CA 1
ATOM 831 C C . ALA A 1 106 ? -13.066 -9.820 13.247 1.00 83.12 106 ALA A C 1
ATOM 833 O O . ALA A 1 106 ? -13.145 -10.478 12.207 1.00 83.12 106 ALA A O 1
ATOM 834 N N . GLY A 1 107 ? -11.923 -9.298 13.687 1.00 75.81 107 GLY A N 1
ATOM 835 C CA . GLY A 1 107 ? -10.633 -9.417 13.014 1.00 75.81 107 GLY A CA 1
ATOM 836 C C . GLY A 1 107 ? -9.964 -10.784 13.181 1.00 75.81 107 GLY A C 1
ATOM 837 O O . GLY A 1 107 ? -8.763 -10.826 13.441 1.00 75.81 107 GLY A O 1
ATOM 838 N N . TYR A 1 108 ? -10.709 -11.893 13.090 1.00 69.00 108 TYR A N 1
ATOM 839 C CA . TYR A 1 108 ? -10.147 -13.231 13.294 1.00 69.00 108 TYR A CA 1
ATOM 840 C C . TYR A 1 108 ? -9.100 -13.581 12.219 1.00 69.00 108 TYR A C 1
ATOM 842 O O . TYR A 1 108 ? -9.304 -13.359 11.024 1.00 69.00 108 TYR A O 1
ATOM 850 N N . GLY A 1 109 ? -7.989 -14.188 12.650 1.00 64.31 109 GLY A N 1
ATOM 851 C CA . GLY A 1 109 ? -6.940 -14.715 11.774 1.00 64.31 109 GLY A CA 1
ATOM 852 C C . GLY A 1 109 ? -5.793 -13.744 11.461 1.00 64.31 109 GLY A C 1
ATOM 853 O O . GLY A 1 109 ? -5.665 -12.658 12.026 1.00 64.31 109 GLY A O 1
ATOM 854 N N . MET A 1 110 ? -4.901 -14.167 10.562 1.00 64.88 110 MET A N 1
ATOM 855 C CA . MET A 1 110 ? -3.674 -13.432 10.216 1.00 64.88 110 MET A CA 1
ATOM 856 C C . MET A 1 110 ? -3.856 -12.402 9.089 1.00 64.88 110 MET A C 1
ATOM 858 O O . MET A 1 110 ? -2.947 -11.615 8.831 1.00 64.88 110 MET A O 1
ATOM 862 N N . ARG A 1 111 ? -5.019 -12.381 8.423 1.00 75.75 111 ARG A N 1
ATOM 863 C CA . ARG A 1 111 ? -5.283 -11.483 7.292 1.00 75.75 111 ARG A CA 1
ATOM 864 C C . ARG A 1 111 ? -5.474 -10.043 7.761 1.00 75.75 111 ARG A C 1
ATOM 866 O O . ARG A 1 111 ? -6.407 -9.724 8.496 1.00 75.75 111 ARG A O 1
ATOM 873 N N . TRP A 1 112 ? -4.562 -9.171 7.350 1.00 84.00 112 TRP A N 1
ATOM 874 C CA . TRP A 1 112 ? -4.523 -7.788 7.815 1.00 84.00 112 TRP A CA 1
ATOM 875 C C . TRP A 1 112 ? -5.665 -6.933 7.244 1.00 84.00 112 TRP A C 1
ATOM 877 O O . TRP A 1 112 ? -6.082 -5.984 7.903 1.00 84.00 112 TRP A O 1
ATOM 887 N N . ASP A 1 113 ? -6.197 -7.262 6.064 1.00 82.94 113 ASP A N 1
ATOM 888 C CA . ASP A 1 113 ? -7.297 -6.524 5.439 1.00 82.94 113 ASP A CA 1
ATOM 889 C C . ASP A 1 113 ? -8.590 -6.662 6.258 1.00 82.94 113 ASP A C 1
ATOM 891 O O . ASP A 1 113 ? -9.280 -5.670 6.495 1.00 82.94 113 ASP A O 1
ATOM 895 N N . ILE A 1 114 ? -8.849 -7.855 6.807 1.00 84.56 114 ILE A N 1
ATOM 896 C CA . ILE A 1 114 ? -9.936 -8.093 7.769 1.00 84.56 114 ILE A CA 1
ATOM 897 C C . ILE A 1 114 ? -9.696 -7.305 9.062 1.00 84.56 114 ILE A C 1
ATOM 899 O O . ILE A 1 114 ? -10.623 -6.686 9.583 1.00 84.56 114 ILE A O 1
ATOM 903 N N . LYS A 1 115 ? -8.459 -7.278 9.580 1.00 84.88 115 LYS A N 1
ATOM 904 C CA . LYS A 1 115 ? -8.124 -6.492 10.784 1.00 84.88 115 LYS A CA 1
ATOM 905 C C . LYS A 1 115 ? -8.353 -4.995 10.573 1.00 84.88 115 LYS A C 1
ATOM 907 O O . LYS A 1 115 ? -8.906 -4.338 11.452 1.00 84.88 115 LYS A O 1
ATOM 912 N N . PHE A 1 116 ? -7.978 -4.471 9.406 1.00 88.56 116 PHE A N 1
ATOM 913 C CA . PHE A 1 116 ? -8.248 -3.087 9.025 1.00 88.56 116 PHE A CA 1
ATOM 914 C C . PHE A 1 116 ? -9.756 -2.806 8.990 1.00 88.56 116 PHE A C 1
ATOM 916 O O . PHE A 1 116 ? -10.221 -1.866 9.635 1.00 88.56 116 PHE A O 1
ATOM 923 N N . GLN A 1 117 ? -10.528 -3.648 8.295 1.00 89.56 117 GLN A N 1
ATOM 924 C CA . GLN A 1 117 ? -11.983 -3.504 8.208 1.00 89.56 117 GLN A CA 1
ATOM 925 C C . GLN A 1 117 ? -12.655 -3.577 9.586 1.00 89.56 117 GLN A C 1
ATOM 927 O O . GLN A 1 117 ? -13.490 -2.731 9.889 1.00 89.56 117 GLN A O 1
ATOM 932 N N . SER A 1 118 ? -12.263 -4.532 10.432 1.00 89.19 118 SER A N 1
ATOM 933 C CA . SER A 1 118 ? -12.737 -4.670 11.817 1.00 89.19 118 SER A CA 1
ATOM 934 C C . SER A 1 118 ? -12.585 -3.354 12.593 1.00 89.19 118 SER A C 1
ATOM 936 O O . SER A 1 118 ? -13.561 -2.808 13.114 1.00 89.19 118 SER A O 1
ATOM 938 N N . GLY A 1 119 ? -11.380 -2.771 12.583 1.00 87.94 119 GLY A N 1
ATOM 939 C CA . GLY A 1 119 ? -11.118 -1.493 13.247 1.00 87.94 119 GLY A CA 1
ATOM 940 C C . GLY A 1 119 ? -11.878 -0.312 12.632 1.00 87.94 119 GLY A C 1
ATOM 941 O O . GLY A 1 119 ? -12.391 0.539 13.358 1.00 87.94 119 GLY A O 1
ATOM 942 N N . ASP A 1 120 ? -11.974 -0.241 11.301 1.00 90.56 120 ASP A N 1
ATOM 943 C CA . ASP A 1 120 ? -12.678 0.841 10.594 1.00 90.56 120 ASP A CA 1
ATOM 944 C C . ASP A 1 120 ? -14.186 0.837 10.884 1.00 90.56 120 ASP A C 1
ATOM 946 O O . ASP A 1 120 ? -14.784 1.876 11.179 1.00 90.56 120 ASP A O 1
ATOM 950 N N . GLN A 1 121 ? -14.800 -0.344 10.885 1.00 92.94 121 GLN A N 1
ATOM 951 C CA . GLN A 1 121 ? -16.200 -0.508 11.258 1.00 92.94 121 GLN A CA 1
ATOM 952 C C . GLN A 1 121 ? -16.428 -0.144 12.727 1.00 92.94 121 GLN A C 1
ATOM 954 O O . GLN A 1 121 ? -17.386 0.566 13.035 1.00 92.94 121 GLN A O 1
ATOM 959 N N . ALA A 1 122 ? -15.522 -0.542 13.625 1.00 91.50 122 ALA A N 1
ATOM 960 C CA . ALA A 1 122 ? -15.598 -0.175 15.035 1.00 91.50 122 ALA A CA 1
ATOM 961 C C . ALA A 1 122 ? -15.510 1.340 15.259 1.00 91.50 122 ALA A C 1
ATOM 963 O O . ALA A 1 122 ? -16.304 1.888 16.021 1.00 91.50 122 ALA A O 1
ATOM 964 N N . LEU A 1 123 ? -14.630 2.047 14.542 1.00 90.88 123 LEU A N 1
ATOM 965 C CA . LEU A 1 123 ? -14.557 3.514 14.586 1.00 90.88 123 LEU A CA 1
ATOM 966 C C . LEU A 1 123 ? -15.866 4.179 14.148 1.00 90.88 123 LEU A C 1
ATOM 968 O O . LEU A 1 123 ? -16.319 5.150 14.771 1.00 90.88 123 LEU A O 1
ATOM 972 N N . LYS A 1 124 ? -16.479 3.664 13.076 1.00 91.88 124 LYS A N 1
ATOM 973 C CA . LYS A 1 124 ? -17.776 4.141 12.575 1.00 91.88 124 LYS A CA 1
ATOM 974 C C . LYS A 1 124 ? -18.890 3.857 13.582 1.00 91.88 124 LYS A C 1
ATOM 976 O O . LYS A 1 124 ? -19.748 4.709 13.788 1.00 91.88 124 LYS A O 1
ATOM 981 N N . ALA A 1 125 ? -18.849 2.702 14.238 1.00 91.50 125 ALA A N 1
ATOM 982 C CA . ALA A 1 125 ? -19.831 2.255 15.219 1.00 91.50 125 ALA A CA 1
ATOM 983 C C . ALA A 1 125 ? -19.508 2.649 16.676 1.00 91.50 125 ALA A C 1
ATOM 985 O O . ALA A 1 125 ? -20.190 2.186 17.588 1.00 91.50 125 ALA A O 1
ATOM 986 N N . ARG A 1 126 ? -18.510 3.505 16.942 1.00 90.56 126 ARG A N 1
ATOM 987 C CA . ARG A 1 126 ? -18.026 3.786 18.313 1.00 90.56 126 ARG A CA 1
ATOM 988 C C . ARG A 1 126 ? -19.120 4.223 19.295 1.00 90.56 126 ARG A C 1
ATOM 990 O O . ARG A 1 126 ? -19.092 3.836 20.458 1.00 90.56 126 ARG A O 1
ATOM 997 N N . ASN A 1 127 ? -20.115 4.976 18.820 1.00 87.81 127 ASN A N 1
ATOM 998 C CA . ASN A 1 127 ? -21.245 5.418 19.643 1.00 87.81 127 ASN A CA 1
ATOM 999 C C . ASN A 1 127 ? -22.175 4.251 20.012 1.00 87.81 127 ASN A C 1
ATOM 1001 O O . ASN A 1 127 ? -22.697 4.217 21.122 1.00 87.81 127 ASN A O 1
ATOM 1005 N N . LEU A 1 128 ? -22.351 3.280 19.107 1.00 88.00 128 LEU A N 1
ATOM 1006 C CA . LEU A 1 128 ? -23.097 2.050 19.380 1.00 88.00 128 LEU A CA 1
ATOM 1007 C C . LEU A 1 128 ? -22.348 1.163 20.374 1.00 88.00 128 LEU A C 1
ATOM 1009 O O . LEU A 1 128 ? -22.963 0.640 21.295 1.00 88.00 128 LEU A O 1
ATOM 1013 N N . ILE A 1 129 ? -21.025 1.040 20.222 1.00 87.06 129 ILE A N 1
ATOM 1014 C CA . ILE A 1 129 ? -20.174 0.277 21.149 1.00 87.06 129 ILE A CA 1
ATOM 1015 C C . ILE A 1 129 ? -20.242 0.882 22.557 1.00 87.06 129 ILE A C 1
ATOM 1017 O O . ILE A 1 129 ? -20.400 0.150 23.531 1.00 87.06 129 ILE A O 1
ATOM 1021 N N . LYS A 1 130 ? -20.178 2.216 22.663 1.00 86.25 130 LYS A N 1
ATOM 1022 C CA . LYS A 1 130 ? -20.336 2.920 23.940 1.00 86.25 130 LYS A CA 1
ATOM 1023 C C . LYS A 1 130 ? -21.715 2.668 24.561 1.00 86.25 130 LYS A C 1
ATOM 1025 O O . LYS A 1 130 ? -21.786 2.294 25.722 1.00 86.25 130 LYS A O 1
ATOM 1030 N N . ASN A 1 131 ? -22.788 2.795 23.778 1.00 84.81 131 ASN A N 1
ATOM 1031 C CA . ASN A 1 131 ? -24.152 2.544 24.252 1.00 84.81 131 ASN A CA 1
ATOM 1032 C C . ASN A 1 131 ? -24.336 1.099 24.760 1.00 84.81 131 ASN A C 1
ATOM 1034 O O . ASN A 1 131 ? -24.877 0.894 25.841 1.00 84.81 131 ASN A O 1
ATOM 1038 N N . GLU A 1 132 ? -23.841 0.099 24.023 1.00 81.94 132 GLU A N 1
ATOM 1039 C CA . GLU A 1 132 ? -23.935 -1.309 24.439 1.00 81.94 132 GLU A CA 1
ATOM 1040 C C . GLU A 1 132 ? -23.242 -1.563 25.786 1.00 81.94 132 GLU A C 1
ATOM 1042 O O . GLU A 1 132 ? -23.757 -2.322 26.606 1.00 81.94 132 GLU A O 1
ATOM 1047 N N . ARG A 1 133 ? -22.108 -0.900 26.046 1.00 78.25 133 ARG A N 1
ATOM 1048 C CA . ARG A 1 133 ? -21.438 -0.946 27.351 1.00 78.25 133 ARG A CA 1
ATOM 1049 C C . ARG A 1 133 ? -22.286 -0.292 28.440 1.00 78.25 133 ARG A C 1
ATOM 1051 O O . ARG A 1 133 ? -22.600 -0.950 29.427 1.00 78.25 133 ARG A O 1
ATOM 1058 N N . ASP A 1 134 ? -22.683 0.965 28.230 1.00 81.38 134 ASP A N 1
ATOM 1059 C CA . ASP A 1 134 ? -23.429 1.759 29.214 1.00 81.38 134 ASP A CA 1
ATOM 1060 C C . ASP A 1 134 ? -24.727 1.042 29.637 1.00 81.38 134 ASP A C 1
ATOM 1062 O O . ASP A 1 134 ? -25.122 1.076 30.801 1.00 81.38 134 ASP A O 1
ATOM 1066 N N . ARG A 1 135 ? -25.374 0.331 28.705 1.00 78.38 135 ARG A N 1
ATOM 1067 C CA . ARG A 1 135 ? -26.565 -0.478 28.987 1.00 78.38 135 ARG A CA 1
ATOM 1068 C C . ARG A 1 135 ? -26.271 -1.731 29.799 1.00 78.38 135 ARG A C 1
ATOM 1070 O O . ARG A 1 135 ? -27.046 -2.040 30.695 1.00 78.38 135 ARG A O 1
ATOM 1077 N N . GLN A 1 136 ? -25.172 -2.435 29.536 1.00 73.75 136 GLN A N 1
ATOM 1078 C CA . GLN A 1 136 ? -24.797 -3.592 30.359 1.00 73.75 136 GLN A CA 1
ATOM 1079 C C . GLN A 1 136 ? -24.456 -3.193 31.797 1.00 73.75 136 GLN A C 1
ATOM 1081 O O . GLN A 1 136 ? -24.796 -3.931 32.723 1.00 73.75 136 GLN A O 1
ATOM 1086 N N . ASP A 1 137 ? -23.850 -2.019 31.988 1.00 71.25 137 ASP A N 1
ATOM 1087 C CA . ASP A 1 137 ? -23.587 -1.474 33.321 1.00 71.25 137 ASP A CA 1
ATOM 1088 C C . ASP A 1 137 ? -24.896 -1.125 34.064 1.00 71.25 137 ASP A C 1
ATOM 1090 O O . ASP A 1 137 ? -24.971 -1.275 35.283 1.00 71.25 137 ASP A O 1
ATOM 1094 N N . GLN A 1 138 ? -25.949 -0.715 33.341 1.00 72.38 138 GLN A N 1
ATOM 1095 C CA . GLN A 1 138 ? -27.272 -0.391 33.901 1.00 72.38 138 GLN A CA 1
ATOM 1096 C C . GLN A 1 138 ? -28.176 -1.612 34.138 1.00 72.38 138 GLN A C 1
ATOM 1098 O O . GLN A 1 138 ? -28.923 -1.635 35.114 1.00 72.38 138 GLN A O 1
ATOM 1103 N N . GLU A 1 139 ? -28.149 -2.607 33.247 1.00 69.12 139 GLU A N 1
ATOM 1104 C CA . GLU A 1 139 ? -29.058 -3.765 33.280 1.00 69.12 139 GLU A CA 1
ATOM 1105 C C . GLU A 1 139 ? -28.678 -4.788 34.368 1.00 69.12 139 GLU A C 1
ATOM 1107 O O . GLU A 1 139 ? -29.536 -5.555 34.803 1.00 69.12 139 GLU A O 1
ATOM 1112 N N . GLY A 1 140 ? -27.435 -4.751 34.867 1.00 58.44 140 GLY A N 1
ATOM 1113 C CA . GLY A 1 140 ? -26.946 -5.618 35.941 1.00 58.44 140 GLY A CA 1
ATOM 1114 C C . GLY A 1 140 ? -26.742 -7.073 35.493 1.00 58.44 140 GLY A C 1
ATOM 1115 O O . GLY A 1 140 ? -27.625 -7.725 34.945 1.00 58.44 140 GLY A O 1
ATOM 1116 N N . GLY A 1 141 ? -25.550 -7.628 35.727 1.00 65.06 141 GLY A N 1
ATOM 1117 C CA . GLY A 1 141 ? -25.209 -8.997 35.324 1.00 65.06 141 GLY A CA 1
ATOM 1118 C C . GLY A 1 141 ? -23.710 -9.287 35.416 1.00 65.06 141 GLY A C 1
ATOM 1119 O O . GLY A 1 141 ? -22.935 -8.456 35.887 1.00 65.06 141 GLY A O 1
ATOM 1120 N N . LYS A 1 142 ? -23.269 -10.472 34.959 1.00 62.59 142 LYS A N 1
ATOM 1121 C CA . LYS A 1 142 ? -21.829 -10.748 34.783 1.00 62.59 142 LYS A CA 1
ATOM 1122 C C . LYS A 1 142 ? -21.264 -9.738 33.781 1.00 62.59 142 LYS A C 1
ATOM 1124 O O . LYS A 1 142 ? -21.612 -9.801 32.603 1.00 62.59 142 LYS A O 1
ATOM 1129 N N . ASN A 1 143 ? -20.394 -8.840 34.246 1.00 62.19 143 ASN A N 1
ATOM 1130 C CA . ASN A 1 143 ? -19.811 -7.793 33.412 1.00 62.19 143 ASN A CA 1
ATOM 1131 C C . ASN A 1 143 ? -18.958 -8.424 32.298 1.00 62.19 143 ASN A C 1
ATOM 1133 O O . ASN A 1 143 ? -17.847 -8.906 32.531 1.00 62.19 143 ASN A O 1
ATOM 1137 N N . CYS A 1 144 ? -19.511 -8.470 31.086 1.00 59.38 144 CYS A N 1
ATOM 1138 C CA . CYS A 1 144 ? -18.890 -9.143 29.950 1.00 59.38 144 CYS A CA 1
ATOM 1139 C C . CYS A 1 144 ? -17.734 -8.341 29.347 1.00 59.38 144 CYS A C 1
ATOM 1141 O O . CYS A 1 144 ? -16.925 -8.923 28.617 1.00 59.38 144 CYS A O 1
ATOM 1143 N N . PHE A 1 145 ? -17.652 -7.042 29.650 1.00 59.56 145 PHE A N 1
ATOM 1144 C CA . PHE A 1 145 ? -16.652 -6.140 29.094 1.00 59.56 145 PHE A CA 1
ATOM 1145 C C . PHE A 1 145 ? -15.472 -5.863 30.028 1.00 59.56 145 PHE A C 1
ATOM 1147 O O . PHE A 1 145 ? -14.516 -5.205 29.611 1.00 59.56 145 PHE A O 1
ATOM 1154 N N . SER A 1 146 ? -15.465 -6.412 31.253 1.00 60.41 146 SER A N 1
ATOM 1155 C CA . SER A 1 146 ? -14.551 -5.983 32.330 1.00 60.41 146 SER A CA 1
ATOM 1156 C C . SER A 1 146 ? -14.646 -4.455 32.548 1.00 60.41 146 SER A C 1
ATOM 1158 O O . SER A 1 146 ? -15.256 -3.737 31.764 1.00 60.41 146 SER A O 1
ATOM 1160 N N . ASN A 1 147 ? -14.059 -3.885 33.598 1.00 64.44 147 ASN A N 1
ATOM 1161 C CA . ASN A 1 147 ? -14.105 -2.424 33.819 1.00 64.44 147 ASN A CA 1
ATOM 1162 C C . ASN A 1 147 ? -13.285 -1.611 32.775 1.00 64.44 147 ASN A C 1
ATOM 1164 O O . ASN A 1 147 ? -12.785 -0.528 33.065 1.00 64.44 147 ASN A O 1
ATOM 1168 N N . LEU A 1 148 ? -13.096 -2.139 31.561 1.00 73.50 148 LEU A N 1
ATOM 1169 C CA . LEU A 1 148 ? -12.326 -1.559 30.471 1.00 73.50 148 LEU A CA 1
ATOM 1170 C C . LEU A 1 148 ? -13.132 -0.469 29.773 1.00 73.50 148 LEU A C 1
ATOM 1172 O O . LEU A 1 148 ? -14.193 -0.733 29.214 1.00 73.50 148 LEU A O 1
ATOM 1176 N N . GLU A 1 149 ? -12.596 0.747 29.768 1.00 80.69 149 GLU A N 1
ATOM 1177 C CA . GLU A 1 149 ? -13.115 1.864 28.983 1.00 80.69 149 GLU A CA 1
ATOM 1178 C C . GLU A 1 149 ? -12.209 2.142 27.784 1.00 80.69 149 GLU A C 1
ATOM 1180 O O . GLU A 1 149 ? -10.975 2.141 27.912 1.00 80.69 149 GLU A O 1
ATOM 1185 N N . ILE A 1 150 ? -12.836 2.382 26.629 1.00 85.38 150 ILE A N 1
ATOM 1186 C CA . ILE A 1 150 ? -12.179 2.962 25.458 1.00 85.38 150 ILE A CA 1
ATOM 1187 C C . ILE A 1 150 ? -12.469 4.459 25.490 1.00 85.38 150 ILE A C 1
ATOM 1189 O O . ILE A 1 150 ? -13.598 4.896 25.257 1.00 85.38 150 ILE A O 1
ATOM 1193 N N . THR A 1 151 ? -11.444 5.235 25.816 1.00 88.75 151 THR A N 1
ATOM 1194 C CA . THR A 1 151 ? -11.551 6.690 25.945 1.00 88.75 151 THR A CA 1
ATOM 1195 C C . THR A 1 151 ? -11.640 7.369 24.573 1.00 88.75 151 THR A C 1
ATOM 1197 O O . THR A 1 151 ? -11.329 6.774 23.540 1.00 88.75 151 THR A O 1
ATOM 1200 N N . GLN A 1 152 ? -12.020 8.650 24.528 1.00 89.75 152 GLN A N 1
ATOM 1201 C CA . GLN A 1 152 ? -11.981 9.402 23.267 1.00 89.75 152 GLN A CA 1
ATOM 1202 C C . GLN A 1 152 ? -10.551 9.495 22.707 1.00 89.75 152 GLN A C 1
ATOM 1204 O O . GLN A 1 152 ? -10.360 9.370 21.500 1.00 89.75 152 GLN A O 1
ATOM 1209 N N . SER A 1 153 ? -9.541 9.652 23.569 1.00 89.69 153 SER A N 1
ATOM 1210 C CA . SER A 1 153 ? -8.128 9.623 23.170 1.00 89.69 153 SER A CA 1
ATOM 1211 C C . SER A 1 153 ? -7.709 8.279 22.572 1.00 89.69 153 SER A C 1
ATOM 1213 O O . SER A 1 153 ? -6.958 8.264 21.596 1.00 89.69 153 SER A O 1
ATOM 1215 N N . ASP A 1 154 ? -8.234 7.165 23.093 1.00 90.75 154 ASP A N 1
ATOM 1216 C CA . ASP A 1 154 ? -7.987 5.832 22.532 1.00 90.75 154 ASP A CA 1
ATOM 1217 C C . ASP A 1 154 ? -8.532 5.746 21.099 1.00 90.75 154 ASP A C 1
ATOM 1219 O O . ASP A 1 154 ? -7.828 5.320 20.181 1.00 90.75 154 ASP A O 1
ATOM 1223 N N . TRP A 1 155 ? -9.761 6.227 20.877 1.00 91.69 155 TRP A N 1
ATOM 1224 C CA . TRP A 1 155 ? -10.366 6.262 19.544 1.00 91.69 155 TRP A CA 1
ATOM 1225 C C . TRP A 1 155 ? -9.611 7.158 18.561 1.00 91.69 155 TRP A C 1
ATOM 1227 O O . TRP A 1 155 ? -9.498 6.798 17.389 1.00 91.69 155 TRP A O 1
ATOM 1237 N N . GLU A 1 156 ? -9.054 8.287 19.005 1.00 91.69 156 GLU A N 1
ATOM 1238 C CA . GLU A 1 156 ? -8.225 9.130 18.135 1.00 91.69 156 GLU A CA 1
ATOM 1239 C C . GLU A 1 156 ? -6.929 8.422 17.708 1.00 91.69 156 GLU A C 1
ATOM 1241 O O . GLU A 1 156 ? -6.513 8.556 16.556 1.00 91.69 156 GLU A O 1
ATOM 1246 N N . ILE A 1 157 ? -6.317 7.609 18.577 1.00 90.31 157 ILE A N 1
ATOM 1247 C CA . ILE A 1 157 ? -5.148 6.787 18.217 1.00 90.31 157 ILE A CA 1
ATOM 1248 C C . ILE A 1 157 ? -5.531 5.728 17.173 1.00 90.31 157 ILE A C 1
ATOM 1250 O O . ILE A 1 157 ? -4.831 5.576 16.170 1.00 90.31 157 ILE A O 1
ATOM 1254 N N . VAL A 1 158 ? -6.660 5.036 17.361 1.00 90.44 158 VAL A N 1
ATOM 1255 C CA . VAL A 1 158 ? -7.171 4.031 16.407 1.00 90.44 158 VAL A CA 1
ATOM 1256 C C . VAL A 1 158 ? -7.489 4.677 15.057 1.00 90.44 158 VAL A C 1
ATOM 1258 O O . VAL A 1 158 ? -7.132 4.146 14.008 1.00 90.44 158 VAL A O 1
ATOM 1261 N N . LYS A 1 159 ? -8.101 5.864 15.072 1.00 92.06 159 LYS A N 1
ATOM 1262 C CA . LYS A 1 159 ? -8.403 6.648 13.870 1.00 92.06 159 LYS A CA 1
ATOM 1263 C C . LYS A 1 159 ? -7.139 7.070 13.131 1.00 92.06 159 LYS A C 1
ATOM 1265 O O . LYS A 1 159 ? -7.074 6.913 11.915 1.00 92.06 159 LYS A O 1
ATOM 1270 N N . LYS A 1 160 ? -6.124 7.574 13.841 1.00 91.31 160 LYS A N 1
ATOM 1271 C CA . LYS A 1 160 ? -4.821 7.913 13.247 1.00 91.31 160 LYS A CA 1
ATOM 1272 C C . LYS A 1 160 ? -4.172 6.691 12.605 1.00 91.31 160 LYS A C 1
ATOM 1274 O O . LYS A 1 160 ? -3.721 6.794 11.467 1.00 91.31 160 LYS A O 1
ATOM 1279 N N . LEU A 1 161 ? -4.189 5.541 13.286 1.00 90.88 161 LEU A N 1
ATOM 1280 C CA . LEU A 1 161 ? -3.680 4.290 12.728 1.00 90.88 161 LEU A CA 1
ATOM 1281 C C . LEU A 1 161 ? -4.423 3.909 11.444 1.00 90.88 161 LEU A C 1
ATOM 1283 O O . LEU A 1 161 ? -3.793 3.764 10.401 1.00 90.88 161 LEU A O 1
ATOM 1287 N N . ASN A 1 162 ? -5.753 3.823 11.482 1.00 90.88 162 ASN A N 1
ATOM 1288 C CA . ASN A 1 162 ? -6.546 3.458 10.308 1.00 90.88 162 ASN A CA 1
ATOM 1289 C C . ASN A 1 162 ? -6.347 4.423 9.135 1.00 90.88 162 ASN A C 1
ATOM 1291 O O . ASN A 1 162 ? -6.209 3.978 8.000 1.00 90.88 162 ASN A O 1
ATOM 1295 N N . ASN A 1 163 ? -6.237 5.725 9.390 1.00 90.94 163 ASN A N 1
ATOM 1296 C CA . ASN A 1 163 ? -5.960 6.709 8.343 1.00 90.94 163 ASN A CA 1
ATOM 1297 C C . ASN A 1 163 ? -4.585 6.529 7.676 1.00 90.94 163 ASN A C 1
ATOM 1299 O O . ASN A 1 163 ? -4.402 7.002 6.557 1.00 90.94 163 ASN A O 1
ATOM 1303 N N . MET A 1 164 ? -3.608 5.910 8.349 1.00 90.75 164 MET A N 1
ATOM 1304 C CA . MET A 1 164 ? -2.322 5.546 7.738 1.00 90.75 164 MET A CA 1
ATOM 1305 C C . MET A 1 164 ? -2.410 4.243 6.940 1.00 90.75 164 MET A C 1
ATOM 1307 O O . MET A 1 164 ? -1.719 4.075 5.940 1.00 90.75 164 MET A O 1
ATOM 1311 N N . LEU A 1 165 ? -3.242 3.302 7.388 1.00 90.56 165 LEU A N 1
ATOM 1312 C CA . LEU A 1 165 ? -3.387 1.992 6.751 1.00 90.56 165 LEU 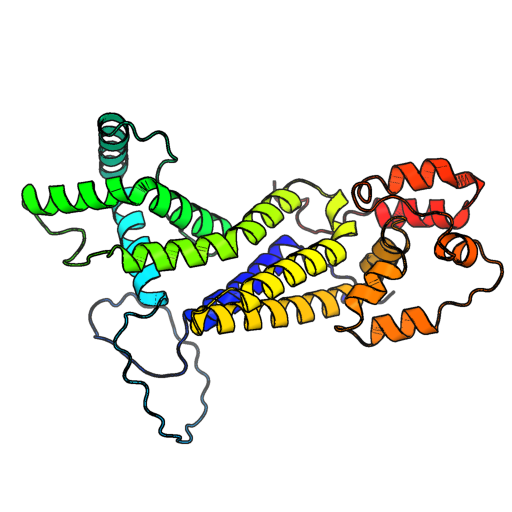A CA 1
ATOM 1313 C C . LEU A 1 165 ? -4.373 2.002 5.572 1.00 90.56 165 LEU A C 1
ATOM 1315 O O . LEU A 1 165 ? -4.382 1.063 4.777 1.00 90.56 165 LEU A O 1
ATOM 1319 N N . SER A 1 166 ? -5.191 3.048 5.435 1.00 92.38 166 SER A N 1
ATOM 1320 C CA . SER A 1 166 ? -6.263 3.112 4.438 1.00 92.38 166 SER A CA 1
ATOM 1321 C C . SER A 1 166 ? -5.761 2.991 3.002 1.00 92.38 166 SER A C 1
ATOM 1323 O O . SER A 1 166 ? -6.359 2.258 2.219 1.00 92.38 166 SER A O 1
ATOM 1325 N N . GLU A 1 167 ? -4.646 3.642 2.655 1.00 93.12 167 GLU A N 1
ATOM 1326 C CA . GLU A 1 167 ? -4.098 3.555 1.293 1.00 93.12 167 GLU A CA 1
ATOM 1327 C C . GLU A 1 167 ? -3.570 2.162 0.971 1.00 93.12 167 GLU A C 1
ATOM 1329 O O . GLU A 1 167 ? -3.757 1.675 -0.142 1.00 93.12 167 GLU A O 1
ATOM 1334 N N . PHE A 1 168 ? -2.999 1.460 1.953 1.00 91.19 168 PHE A N 1
ATOM 1335 C CA . PHE A 1 168 ? -2.625 0.063 1.759 1.00 91.19 168 PHE A CA 1
ATOM 1336 C C . PHE A 1 168 ? -3.852 -0.792 1.457 1.00 91.19 168 PHE A C 1
ATOM 1338 O O . PHE A 1 168 ? -3.787 -1.675 0.598 1.00 91.19 168 PHE A O 1
ATOM 1345 N N . TYR A 1 169 ? -4.965 -0.561 2.162 1.00 90.56 169 TYR A N 1
ATOM 1346 C CA . TYR A 1 169 ? -6.203 -1.314 1.953 1.00 90.56 169 TYR A CA 1
ATOM 1347 C C . TYR A 1 169 ? -6.777 -1.056 0.559 1.00 90.56 169 TYR A C 1
ATOM 1349 O O . TYR A 1 169 ? -7.052 -2.008 -0.175 1.00 90.56 169 TYR A O 1
ATOM 1357 N N . CYS A 1 170 ? -6.874 0.216 0.158 1.00 88.94 170 CYS A N 1
ATOM 1358 C CA . CYS A 1 170 ? -7.289 0.613 -1.187 1.00 88.94 170 CYS A CA 1
ATOM 1359 C C . CYS A 1 170 ? -6.418 -0.050 -2.257 1.00 88.94 170 CYS A C 1
ATOM 1361 O O . CYS A 1 170 ? -6.934 -0.664 -3.194 1.00 88.94 170 CYS A O 1
ATOM 1363 N N . LEU A 1 171 ? -5.098 0.025 -2.089 1.00 87.38 171 LEU A N 1
ATOM 1364 C CA . LEU A 1 171 ? -4.142 -0.549 -3.021 1.00 87.38 171 LEU A CA 1
ATOM 1365 C C . LEU A 1 171 ? -4.271 -2.074 -3.093 1.00 87.38 171 LEU A C 1
ATOM 1367 O O . LEU A 1 171 ? -4.260 -2.651 -4.173 1.00 87.38 171 LEU A O 1
ATOM 1371 N N . THR A 1 172 ? -4.493 -2.740 -1.967 1.00 86.44 172 THR A N 1
ATOM 1372 C CA . THR A 1 172 ? -4.678 -4.196 -1.929 1.00 86.44 172 THR A CA 1
ATOM 1373 C C . THR A 1 172 ? -5.926 -4.624 -2.681 1.00 86.44 172 THR A C 1
ATOM 1375 O O . THR A 1 172 ? -5.840 -5.498 -3.538 1.00 86.44 172 THR A O 1
ATOM 1378 N N . LYS A 1 173 ? -7.061 -3.944 -2.473 1.00 84.62 173 LYS A N 1
ATOM 1379 C CA . LYS A 1 173 ? -8.292 -4.223 -3.231 1.00 84.62 173 LYS A CA 1
ATOM 1380 C C . LYS A 1 173 ? -8.155 -3.912 -4.719 1.00 84.62 173 LYS A C 1
ATOM 1382 O O . LYS A 1 173 ? -8.670 -4.662 -5.545 1.00 84.62 173 LYS A O 1
ATOM 1387 N N . LYS A 1 174 ? -7.405 -2.866 -5.077 1.00 81.38 174 LYS A N 1
ATOM 1388 C CA . LYS A 1 174 ? -7.066 -2.561 -6.476 1.00 81.38 174 LYS A CA 1
ATOM 1389 C C . LYS A 1 174 ? -6.278 -3.708 -7.129 1.00 81.38 174 LYS A C 1
ATOM 1391 O O . LYS A 1 174 ? -6.553 -4.052 -8.280 1.00 81.38 174 LYS A O 1
ATOM 1396 N N . MET A 1 175 ? -5.335 -4.304 -6.395 1.00 77.69 175 MET A N 1
ATOM 1397 C CA . MET A 1 175 ? -4.413 -5.340 -6.882 1.00 77.69 175 MET A CA 1
ATOM 1398 C C . MET A 1 175 ? -5.007 -6.760 -6.863 1.00 77.69 175 MET A C 1
ATOM 1400 O O . MET A 1 175 ? -4.665 -7.556 -7.731 1.00 77.69 175 MET A O 1
ATOM 1404 N N . GLU A 1 176 ? -5.930 -7.077 -5.946 1.00 73.62 176 GLU A N 1
ATOM 1405 C CA . GLU A 1 176 ? -6.651 -8.368 -5.893 1.00 73.62 176 GLU A CA 1
ATOM 1406 C C . GLU A 1 176 ? -7.535 -8.615 -7.135 1.00 73.62 176 GLU A C 1
ATOM 1408 O O . GLU A 1 176 ? -7.846 -9.759 -7.467 1.00 73.62 176 GLU A O 1
ATOM 1413 N N . GLY A 1 177 ? -7.945 -7.550 -7.836 1.00 59.97 177 GLY A N 1
ATOM 1414 C CA . GLY A 1 177 ? -8.887 -7.621 -8.956 1.00 59.97 177 GLY A CA 1
ATOM 1415 C C . GLY A 1 177 ? -8.285 -7.578 -10.365 1.00 59.97 177 GLY A C 1
ATOM 1416 O O . GLY A 1 177 ? -8.993 -7.933 -11.305 1.00 59.97 177 GLY A O 1
ATOM 1417 N N . ASN A 1 178 ? -7.024 -7.155 -10.551 1.00 60.34 178 ASN A N 1
ATOM 1418 C CA . ASN A 1 178 ? -6.482 -6.884 -11.893 1.00 60.34 178 ASN A CA 1
ATOM 1419 C C . ASN A 1 178 ? -5.091 -7.492 -12.131 1.00 60.34 178 ASN A C 1
ATOM 1421 O O . ASN A 1 178 ? -4.076 -6.989 -11.655 1.00 60.34 178 ASN A O 1
ATOM 1425 N N . LEU A 1 179 ? -5.038 -8.508 -12.994 1.00 52.75 179 LEU A N 1
ATOM 1426 C CA . LEU A 1 179 ? -3.814 -9.205 -13.417 1.00 52.75 179 LEU A CA 1
ATOM 1427 C C . LEU A 1 179 ? -2.818 -8.296 -14.168 1.00 52.75 179 LEU A C 1
ATOM 1429 O O . LEU A 1 179 ? -1.609 -8.479 -14.062 1.00 52.75 179 LEU A O 1
ATOM 1433 N N . SER A 1 180 ? -3.312 -7.259 -14.856 1.00 55.03 180 SER A N 1
ATOM 1434 C CA . SER A 1 180 ? -2.495 -6.273 -15.587 1.00 55.03 180 SER A CA 1
ATOM 1435 C C . SER A 1 180 ? -1.665 -5.347 -14.679 1.00 55.03 180 SER A C 1
ATOM 1437 O O . SER A 1 180 ? -0.829 -4.599 -15.185 1.00 55.03 180 SER A O 1
ATOM 1439 N N . LEU A 1 181 ? -1.884 -5.359 -13.356 1.00 59.78 181 LEU A N 1
ATOM 1440 C CA . LEU A 1 181 ? -1.175 -4.492 -12.406 1.00 59.78 181 LEU A CA 1
ATOM 1441 C C . LEU A 1 181 ? 0.197 -5.024 -11.983 1.00 59.78 181 LEU A C 1
ATOM 1443 O O . LEU A 1 181 ? 0.971 -4.278 -11.385 1.00 59.78 181 LEU A O 1
ATOM 1447 N N . ALA A 1 182 ? 0.538 -6.275 -12.297 1.00 57.22 182 ALA A N 1
ATOM 1448 C CA . ALA A 1 182 ? 1.867 -6.792 -11.980 1.00 57.22 182 ALA A CA 1
ATOM 1449 C C . ALA A 1 182 ? 2.980 -6.000 -12.708 1.00 57.22 182 ALA A C 1
ATOM 1451 O O . ALA A 1 182 ? 4.058 -5.777 -12.167 1.00 57.22 182 ALA A O 1
ATOM 1452 N N . LEU A 1 183 ? 2.647 -5.444 -13.879 1.00 65.38 183 LEU A N 1
ATOM 1453 C CA . LEU A 1 183 ? 3.473 -4.516 -14.663 1.00 65.38 183 LEU A CA 1
ATOM 1454 C C . LEU A 1 183 ? 3.627 -3.128 -14.021 1.00 65.38 183 LEU A C 1
ATOM 1456 O O . LEU A 1 183 ? 4.462 -2.336 -14.448 1.00 65.38 183 LEU A O 1
ATOM 1460 N N . LEU A 1 184 ? 2.794 -2.805 -13.028 1.00 76.75 184 LEU A N 1
ATOM 1461 C CA . LEU A 1 184 ? 2.796 -1.526 -12.320 1.00 76.75 184 LEU A CA 1
ATOM 1462 C C . LEU A 1 184 ? 3.391 -1.648 -10.909 1.00 76.75 184 LEU A C 1
ATOM 1464 O O . LEU A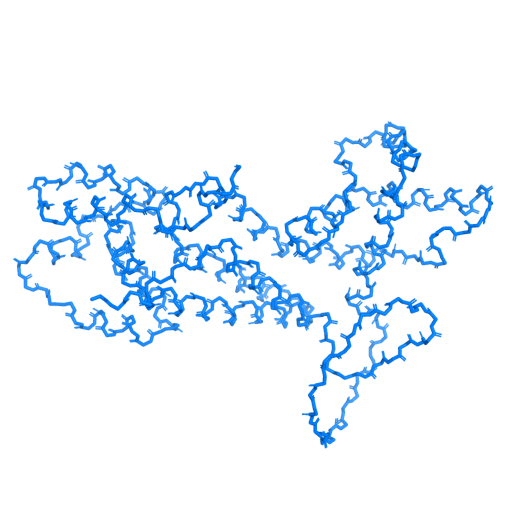 1 184 ? 3.437 -0.653 -10.194 1.00 76.75 184 LEU A O 1
ATOM 1468 N N . MET A 1 185 ? 3.882 -2.826 -10.500 1.00 82.38 185 MET A N 1
ATOM 1469 C CA . MET A 1 185 ? 4.351 -3.078 -9.128 1.00 82.38 185 MET A CA 1
ATOM 1470 C C . MET A 1 185 ? 5.357 -2.038 -8.621 1.00 82.38 185 MET A C 1
ATOM 1472 O O . MET A 1 185 ? 5.196 -1.531 -7.513 1.00 82.38 185 MET A O 1
ATOM 1476 N N . LEU A 1 186 ? 6.368 -1.688 -9.424 1.00 85.62 186 LEU A N 1
ATOM 1477 C CA . LEU A 1 186 ? 7.357 -0.673 -9.041 1.00 85.62 186 LEU A CA 1
ATOM 1478 C C . LEU A 1 186 ? 6.725 0.716 -8.888 1.00 85.62 186 LEU A C 1
ATOM 1480 O O . LEU A 1 186 ? 7.032 1.426 -7.933 1.00 85.62 186 LEU A O 1
ATOM 1484 N N . ALA A 1 187 ? 5.791 1.076 -9.769 1.00 85.31 187 ALA A N 1
ATOM 1485 C CA . ALA A 1 187 ? 5.073 2.342 -9.674 1.00 85.31 187 ALA A CA 1
ATOM 1486 C C . ALA A 1 187 ? 4.230 2.422 -8.393 1.00 85.31 187 ALA A C 1
ATOM 1488 O O . ALA A 1 187 ? 4.222 3.455 -7.726 1.00 85.31 187 ALA A O 1
ATOM 1489 N N . GLU A 1 188 ? 3.571 1.324 -8.017 1.00 87.69 188 GLU A N 1
ATOM 1490 C CA . GLU A 1 188 ? 2.779 1.245 -6.788 1.00 87.69 188 GLU A CA 1
ATOM 1491 C C . GLU A 1 188 ? 3.667 1.279 -5.529 1.00 87.69 188 GLU A C 1
ATOM 1493 O O . GLU A 1 188 ? 3.312 1.926 -4.542 1.00 87.69 188 GLU A O 1
ATOM 1498 N N . TYR A 1 189 ? 4.864 0.673 -5.561 1.00 89.38 189 TYR A N 1
ATOM 1499 C CA . TYR A 1 189 ? 5.848 0.840 -4.484 1.00 89.38 189 TYR A CA 1
ATOM 1500 C C . TYR A 1 189 ? 6.330 2.287 -4.352 1.00 89.38 189 TYR A C 1
ATOM 1502 O O . TYR A 1 189 ? 6.444 2.806 -3.240 1.00 89.38 189 TYR A O 1
ATOM 1510 N N . CYS A 1 190 ? 6.593 2.964 -5.469 1.00 87.62 190 CYS A N 1
ATOM 1511 C CA . CYS A 1 190 ? 6.950 4.377 -5.446 1.00 87.62 190 CYS A CA 1
ATOM 1512 C C . CYS A 1 190 ? 5.808 5.232 -4.882 1.00 87.62 190 CYS A C 1
ATOM 1514 O O . CYS A 1 190 ? 6.049 6.078 -4.025 1.00 87.62 190 CYS A O 1
ATOM 1516 N N . TYR A 1 191 ? 4.569 4.968 -5.301 1.00 90.19 191 TYR A N 1
ATOM 1517 C CA . TYR A 1 191 ? 3.387 5.661 -4.794 1.00 90.19 191 TYR A CA 1
ATOM 1518 C C . TYR A 1 191 ? 3.243 5.516 -3.273 1.00 90.19 191 TYR A C 1
ATOM 1520 O O . TYR A 1 191 ? 3.104 6.517 -2.566 1.00 90.19 191 TYR A O 1
ATOM 1528 N N . ILE A 1 192 ? 3.317 4.286 -2.749 1.00 91.88 192 ILE A N 1
ATOM 1529 C CA . ILE A 1 192 ? 3.170 4.064 -1.306 1.00 91.88 192 I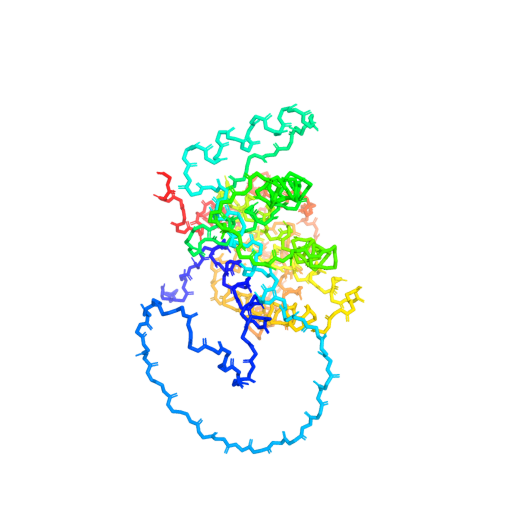LE A CA 1
ATOM 1530 C C . ILE A 1 192 ? 4.360 4.636 -0.519 1.00 91.88 192 ILE A C 1
ATOM 1532 O O . ILE A 1 192 ? 4.181 5.108 0.603 1.00 91.88 192 ILE A O 1
ATOM 1536 N N . THR A 1 193 ? 5.555 4.671 -1.119 1.00 92.56 193 THR A N 1
ATOM 1537 C CA . THR A 1 193 ? 6.731 5.346 -0.547 1.00 92.56 193 THR A CA 1
ATOM 1538 C C . THR A 1 193 ? 6.475 6.840 -0.381 1.00 92.56 193 THR A C 1
ATOM 1540 O O . THR A 1 193 ? 6.634 7.356 0.725 1.00 92.56 193 THR A O 1
ATOM 1543 N N . ASP A 1 194 ? 6.005 7.522 -1.430 1.00 92.19 194 ASP A N 1
ATOM 1544 C CA . ASP A 1 194 ? 5.694 8.956 -1.371 1.00 92.19 194 ASP A CA 1
ATOM 1545 C C . ASP A 1 194 ? 4.597 9.251 -0.345 1.00 92.19 194 ASP A C 1
ATOM 1547 O O . ASP A 1 194 ? 4.665 10.228 0.403 1.00 92.19 194 ASP A O 1
ATOM 1551 N N . TYR A 1 195 ? 3.566 8.402 -0.304 1.00 94.81 195 TYR A N 1
ATOM 1552 C CA . TYR A 1 195 ? 2.486 8.505 0.671 1.00 94.81 195 TYR A CA 1
ATOM 1553 C C . TYR A 1 195 ? 3.022 8.424 2.105 1.00 94.81 195 TYR A C 1
ATOM 1555 O O . TYR A 1 195 ? 2.714 9.284 2.933 1.00 94.81 195 TYR A O 1
ATOM 1563 N N . LEU A 1 196 ? 3.852 7.420 2.395 1.00 94.88 196 LEU A N 1
ATOM 1564 C CA . LEU A 1 196 ? 4.443 7.229 3.715 1.00 94.88 196 LEU A CA 1
ATOM 1565 C C . LEU A 1 196 ? 5.407 8.354 4.094 1.00 94.88 196 LEU A C 1
ATOM 1567 O O . LEU A 1 196 ? 5.382 8.791 5.240 1.00 94.88 196 LEU A O 1
ATOM 1571 N N . GLN A 1 197 ? 6.220 8.849 3.161 1.00 94.44 197 GLN A N 1
ATOM 1572 C CA . GLN A 1 197 ? 7.115 9.985 3.401 1.00 94.44 197 GLN A CA 1
ATOM 1573 C C . GLN A 1 197 ? 6.326 11.248 3.768 1.00 94.44 197 GLN A C 1
ATOM 1575 O O . GLN A 1 197 ? 6.593 11.851 4.804 1.00 94.44 197 GLN A O 1
ATOM 1580 N N . LYS A 1 198 ? 5.266 11.575 3.016 1.00 94.81 198 LYS A N 1
ATOM 1581 C CA . LYS A 1 198 ? 4.363 12.689 3.359 1.00 94.81 198 LYS A CA 1
ATOM 1582 C C . LYS A 1 198 ? 3.714 12.504 4.731 1.00 94.81 198 LYS A C 1
ATOM 1584 O O . LYS A 1 198 ? 3.568 13.457 5.492 1.00 94.81 198 LYS A O 1
ATOM 1589 N N . LYS A 1 199 ? 3.315 11.272 5.074 1.00 94.06 199 LYS A N 1
ATOM 1590 C CA . LYS A 1 199 ? 2.777 10.972 6.410 1.00 94.06 199 LYS A CA 1
ATOM 1591 C C . LYS A 1 199 ? 3.828 11.169 7.496 1.00 94.06 199 LYS A C 1
ATOM 1593 O O . LYS A 1 199 ? 3.489 11.744 8.527 1.00 94.06 199 LYS A O 1
ATOM 1598 N N . LEU A 1 200 ? 5.068 10.752 7.249 1.00 93.50 200 LEU A N 1
ATOM 1599 C CA . LEU A 1 200 ? 6.193 10.895 8.170 1.00 93.50 200 LEU A CA 1
ATOM 1600 C C . LEU A 1 200 ? 6.488 12.362 8.504 1.00 93.50 200 LEU A C 1
ATOM 1602 O O . LEU A 1 200 ? 6.813 12.651 9.645 1.00 93.50 200 LEU A O 1
ATOM 1606 N N . GLU A 1 201 ? 6.342 13.274 7.542 1.00 92.69 201 GLU A N 1
ATOM 1607 C CA . GLU A 1 201 ? 6.532 14.719 7.747 1.00 92.69 201 GLU A CA 1
ATOM 1608 C C . GLU A 1 201 ? 5.422 15.354 8.600 1.00 92.69 201 GLU A C 1
ATOM 1610 O O . GLU A 1 201 ? 5.656 16.325 9.315 1.00 92.69 201 GLU A O 1
ATOM 1615 N N . SER A 1 202 ? 4.200 14.821 8.512 1.00 91.25 202 SER A N 1
ATOM 1616 C CA . SER A 1 202 ? 3.013 15.406 9.154 1.00 91.25 202 SER A CA 1
ATOM 1617 C C . SER A 1 202 ? 2.694 14.854 10.545 1.00 91.25 202 SER A C 1
ATOM 1619 O O . SER A 1 202 ? 1.914 15.456 11.284 1.00 91.25 202 SER A O 1
ATOM 1621 N N . ILE A 1 203 ? 3.207 13.670 10.881 1.00 90.06 203 ILE A N 1
ATOM 1622 C CA . ILE A 1 203 ? 2.817 12.955 12.095 1.00 90.06 203 ILE A CA 1
ATOM 1623 C C . ILE A 1 203 ? 3.631 13.449 13.287 1.00 90.06 203 ILE A C 1
ATOM 1625 O O . ILE A 1 203 ? 4.782 13.830 13.137 1.00 90.06 203 ILE A O 1
ATOM 1629 N N . SER A 1 204 ? 3.047 13.468 14.485 1.00 88.62 204 SER A N 1
ATOM 1630 C CA . SER A 1 204 ? 3.762 13.911 15.693 1.00 88.62 204 SER A CA 1
ATOM 1631 C C . SER A 1 204 ? 4.115 12.743 16.607 1.00 88.62 204 SER A C 1
ATOM 1633 O O . SER A 1 204 ? 5.098 12.805 17.337 1.00 88.62 204 SER A O 1
ATOM 1635 N N . GLU A 1 205 ? 3.354 11.646 16.564 1.00 86.19 205 GLU A N 1
ATOM 1636 C CA . GLU A 1 205 ? 3.549 10.525 17.479 1.00 86.19 205 GLU A CA 1
ATOM 1637 C C . GLU A 1 205 ? 4.831 9.732 17.153 1.00 86.19 205 GLU A C 1
ATOM 1639 O O . GLU A 1 205 ? 4.944 9.163 16.059 1.00 86.19 205 GLU A O 1
ATOM 1644 N N . PRO A 1 206 ? 5.785 9.592 18.096 1.00 88.94 206 PRO A N 1
ATOM 1645 C CA . PRO A 1 206 ? 7.051 8.892 17.849 1.00 88.94 206 PRO A CA 1
ATOM 1646 C C . PRO A 1 206 ? 6.874 7.424 17.439 1.00 88.94 206 PRO A C 1
ATOM 1648 O O . PRO A 1 206 ? 7.570 6.922 16.558 1.00 88.94 206 PRO A O 1
ATOM 1651 N N . LYS A 1 207 ? 5.888 6.733 18.023 1.00 88.75 207 LYS A N 1
ATOM 1652 C CA . LYS A 1 207 ? 5.585 5.336 17.675 1.00 88.75 207 LYS A CA 1
ATOM 1653 C C . LYS A 1 207 ? 5.117 5.202 16.225 1.00 88.75 207 LYS A C 1
ATOM 1655 O O . LYS A 1 207 ? 5.527 4.275 15.532 1.00 88.75 207 LYS A O 1
ATOM 1660 N N . PHE A 1 208 ? 4.309 6.138 15.729 1.00 91.31 208 PHE A N 1
ATOM 1661 C CA . PHE A 1 208 ? 3.896 6.118 14.327 1.00 91.31 208 PHE A CA 1
ATOM 1662 C C . PHE A 1 208 ? 5.037 6.501 13.381 1.00 91.31 208 PHE A C 1
ATOM 1664 O O . PHE A 1 208 ? 5.167 5.879 12.329 1.00 91.31 208 PHE A O 1
ATOM 1671 N N . HIS A 1 209 ? 5.939 7.404 13.778 1.00 92.69 209 HIS A N 1
ATOM 1672 C CA . HIS A 1 209 ? 7.186 7.614 13.033 1.00 92.69 209 HIS A CA 1
ATOM 1673 C C . HIS A 1 209 ? 8.006 6.325 12.909 1.00 92.69 209 HIS A C 1
ATOM 1675 O O . HIS A 1 209 ? 8.476 5.993 11.821 1.00 92.69 209 HIS A O 1
ATOM 1681 N N . GLN A 1 210 ? 8.167 5.579 14.006 1.00 92.56 210 GLN A N 1
ATOM 1682 C CA . GLN A 1 210 ? 8.879 4.300 14.003 1.00 92.56 210 GLN A CA 1
ATOM 1683 C C . GLN A 1 210 ? 8.204 3.284 13.071 1.00 92.56 210 GLN A C 1
ATOM 1685 O O . GLN A 1 210 ? 8.890 2.641 12.275 1.00 92.56 210 GLN A O 1
ATOM 1690 N N . MET A 1 211 ? 6.870 3.191 13.127 1.00 94.44 211 MET A N 1
ATOM 1691 C CA . MET A 1 211 ? 6.065 2.354 12.234 1.00 94.44 211 MET A CA 1
ATOM 1692 C C . MET A 1 211 ? 6.345 2.668 10.764 1.00 94.44 211 MET A C 1
ATOM 1694 O O . MET A 1 211 ? 6.686 1.774 9.992 1.00 94.44 211 MET A O 1
ATOM 1698 N N . ILE A 1 212 ? 6.240 3.946 10.390 1.00 94.81 212 ILE A N 1
ATOM 1699 C CA . ILE A 1 212 ? 6.422 4.401 9.012 1.00 94.81 212 ILE A CA 1
ATOM 1700 C C . ILE A 1 212 ? 7.854 4.135 8.541 1.00 94.81 212 ILE A C 1
ATOM 1702 O O . ILE A 1 212 ? 8.041 3.588 7.458 1.00 94.81 212 ILE A O 1
ATOM 1706 N N . LYS A 1 213 ? 8.872 4.433 9.361 1.00 95.25 213 LYS A N 1
ATOM 1707 C CA . LYS A 1 213 ? 10.276 4.133 9.027 1.00 95.25 213 LYS A CA 1
ATOM 1708 C C . LYS A 1 213 ? 10.500 2.641 8.774 1.00 95.25 213 LYS A C 1
ATOM 1710 O O . LYS A 1 213 ? 11.197 2.281 7.828 1.00 95.25 213 LYS A O 1
ATOM 1715 N N . LYS A 1 214 ? 9.894 1.763 9.581 1.00 95.62 214 LYS A N 1
ATOM 1716 C CA . LYS A 1 214 ? 9.985 0.309 9.375 1.00 95.62 214 LYS A CA 1
ATOM 1717 C C . LYS A 1 214 ? 9.258 -0.152 8.114 1.00 95.62 214 LYS A C 1
ATOM 1719 O O . LYS A 1 214 ? 9.798 -0.992 7.399 1.00 95.62 214 LYS A O 1
ATOM 1724 N N . MET A 1 215 ? 8.099 0.425 7.799 1.00 95.75 215 MET A N 1
ATOM 1725 C CA . MET A 1 215 ? 7.406 0.157 6.534 1.00 95.75 215 MET A CA 1
ATOM 1726 C C . MET A 1 215 ? 8.237 0.611 5.326 1.00 95.75 215 MET A C 1
ATOM 1728 O O . MET A 1 215 ? 8.411 -0.169 4.396 1.00 95.75 215 MET A O 1
ATOM 1732 N N . LEU A 1 216 ? 8.813 1.818 5.365 1.00 94.88 216 LEU A N 1
ATOM 1733 C CA . LEU A 1 216 ? 9.687 2.350 4.311 1.00 94.88 216 LEU A CA 1
ATOM 1734 C C . LEU A 1 216 ? 10.913 1.461 4.078 1.00 94.88 216 LEU A C 1
ATOM 1736 O O . LEU A 1 216 ? 11.214 1.120 2.939 1.00 94.88 216 LEU A O 1
ATOM 1740 N N . SER A 1 217 ? 11.574 1.024 5.153 1.00 94.12 217 SER A N 1
ATOM 1741 C CA . SER A 1 217 ? 12.682 0.066 5.061 1.00 94.12 217 SER A CA 1
ATOM 1742 C C . SER A 1 217 ? 12.242 -1.232 4.384 1.00 94.12 217 SER A C 1
ATOM 1744 O O . SER A 1 217 ? 12.936 -1.725 3.504 1.00 94.12 217 SER A O 1
ATOM 1746 N N . LYS A 1 218 ? 11.068 -1.770 4.743 1.00 93.94 218 LYS A N 1
ATOM 1747 C CA . LYS A 1 218 ? 10.585 -3.023 4.153 1.00 93.94 218 LYS A CA 1
ATOM 1748 C C . LYS A 1 218 ? 10.150 -2.870 2.693 1.00 93.94 218 LYS A C 1
ATOM 1750 O O . LYS A 1 218 ? 10.269 -3.818 1.917 1.00 93.94 218 LYS A O 1
ATOM 1755 N N . ILE A 1 219 ? 9.664 -1.688 2.309 1.00 92.69 219 ILE A N 1
ATOM 1756 C CA . ILE A 1 219 ? 9.400 -1.347 0.907 1.00 92.69 219 ILE A CA 1
ATOM 1757 C C . ILE A 1 219 ? 10.710 -1.331 0.122 1.00 92.69 219 ILE A C 1
ATOM 1759 O O . ILE A 1 219 ? 10.755 -1.934 -0.943 1.00 92.69 219 ILE A O 1
ATOM 1763 N N . ALA A 1 220 ? 11.775 -0.722 0.653 1.00 90.94 220 ALA A N 1
ATOM 1764 C CA . ALA A 1 220 ? 13.082 -0.715 -0.005 1.00 90.94 220 ALA A CA 1
ATOM 1765 C C . ALA A 1 220 ? 13.604 -2.141 -0.259 1.00 90.94 220 ALA A C 1
ATOM 1767 O O . ALA A 1 220 ? 13.999 -2.441 -1.384 1.00 90.94 220 ALA A O 1
ATOM 1768 N N . ASP A 1 221 ? 13.499 -3.043 0.727 1.00 89.88 221 ASP A N 1
ATOM 1769 C CA . ASP A 1 221 ? 13.835 -4.465 0.539 1.00 89.88 221 ASP A CA 1
ATOM 1770 C C . ASP A 1 221 ? 13.008 -5.097 -0.593 1.00 89.88 221 ASP A C 1
ATOM 1772 O O . ASP A 1 221 ? 13.538 -5.798 -1.450 1.00 89.88 221 ASP A O 1
ATOM 1776 N N . SER A 1 222 ? 11.697 -4.831 -0.604 1.00 88.56 222 SER A N 1
ATOM 1777 C CA . SER A 1 222 ? 10.761 -5.410 -1.578 1.00 88.56 222 SER A CA 1
ATOM 1778 C C . SER A 1 222 ? 11.000 -4.884 -2.997 1.00 88.56 222 SER A C 1
ATOM 1780 O O . SER A 1 222 ? 10.840 -5.626 -3.964 1.00 88.56 222 SER A O 1
ATOM 1782 N N . VAL A 1 223 ? 11.386 -3.611 -3.132 1.00 88.12 223 VAL A N 1
ATOM 1783 C CA . VAL A 1 223 ? 11.791 -3.007 -4.407 1.00 88.12 223 VAL A CA 1
ATOM 1784 C C . VAL A 1 223 ? 13.115 -3.604 -4.872 1.00 88.12 223 VAL A C 1
ATOM 1786 O O . VAL A 1 223 ? 13.224 -3.970 -6.038 1.00 88.12 223 VAL A O 1
ATOM 1789 N N . SER A 1 224 ? 14.093 -3.761 -3.977 1.00 86.38 224 SER A N 1
ATOM 1790 C CA . SER A 1 224 ? 15.379 -4.382 -4.306 1.00 86.38 224 SER A CA 1
ATOM 1791 C C . SER A 1 224 ? 15.205 -5.823 -4.798 1.00 86.38 224 SER A C 1
ATOM 1793 O O . SER A 1 224 ? 15.740 -6.173 -5.848 1.00 86.38 224 SER A O 1
ATOM 1795 N N . GLU A 1 225 ? 14.374 -6.623 -4.119 1.00 84.50 225 GLU A N 1
ATOM 1796 C CA . GLU A 1 225 ? 14.003 -7.979 -4.552 1.00 84.50 225 GLU A CA 1
ATOM 1797 C C . GLU A 1 225 ? 13.307 -7.957 -5.926 1.00 84.50 225 GLU A C 1
ATOM 1799 O O . GLU A 1 225 ? 13.671 -8.714 -6.823 1.00 84.50 225 GLU A O 1
ATOM 1804 N N . ALA A 1 226 ? 12.356 -7.040 -6.141 1.00 83.62 226 ALA A N 1
ATOM 1805 C CA . ALA A 1 226 ? 11.661 -6.911 -7.423 1.00 83.62 226 ALA A CA 1
ATOM 1806 C C . ALA A 1 226 ? 12.604 -6.529 -8.580 1.00 83.62 226 ALA A C 1
ATOM 1808 O O . ALA A 1 226 ? 12.450 -7.032 -9.690 1.00 83.62 226 ALA A O 1
ATOM 1809 N N . LEU A 1 227 ? 13.600 -5.677 -8.323 1.00 83.69 227 LEU A N 1
ATOM 1810 C CA . LEU A 1 227 ? 14.608 -5.269 -9.305 1.00 83.69 227 LEU A CA 1
ATOM 1811 C C . LEU A 1 227 ? 15.615 -6.379 -9.638 1.00 83.69 227 LEU A C 1
ATOM 1813 O O . LEU A 1 227 ? 16.366 -6.234 -10.598 1.00 83.69 227 LEU A O 1
ATOM 1817 N N . GLN A 1 228 ? 15.654 -7.480 -8.885 1.00 82.62 228 GLN A N 1
ATOM 1818 C CA . GLN A 1 228 ? 16.452 -8.651 -9.258 1.00 82.62 228 GLN A CA 1
ATOM 1819 C C . GLN A 1 228 ? 15.749 -9.549 -10.287 1.00 82.62 228 GLN A C 1
ATOM 1821 O O . GLN A 1 228 ? 16.403 -10.380 -10.916 1.00 82.62 228 GLN A O 1
ATOM 1826 N N . CYS A 1 229 ? 14.443 -9.363 -10.497 1.00 80.94 229 CYS A N 1
ATOM 1827 C CA . CYS A 1 229 ? 13.672 -10.143 -11.453 1.00 80.94 229 CYS A CA 1
ATOM 1828 C C . CYS A 1 229 ? 13.697 -9.499 -12.845 1.00 80.94 229 CYS A C 1
ATOM 1830 O O . CYS A 1 229 ? 13.123 -8.428 -13.065 1.00 80.94 229 CYS A O 1
ATOM 1832 N N . ASP A 1 230 ? 14.287 -10.203 -13.814 1.00 80.88 230 ASP A N 1
ATOM 1833 C CA . ASP A 1 230 ? 14.390 -9.734 -15.201 1.00 80.88 230 ASP A CA 1
ATOM 1834 C C . ASP A 1 230 ? 13.013 -9.469 -15.816 1.00 80.88 230 ASP A C 1
ATOM 1836 O O . ASP A 1 230 ? 12.834 -8.505 -16.554 1.00 80.88 230 ASP A O 1
ATOM 1840 N N . ALA A 1 231 ? 12.009 -10.283 -15.475 1.00 80.44 231 ALA A N 1
ATOM 1841 C CA . ALA A 1 231 ? 10.657 -10.107 -15.993 1.00 80.44 231 ALA A CA 1
ATOM 1842 C C . ALA A 1 231 ? 10.006 -8.801 -15.501 1.00 80.44 231 ALA A C 1
ATOM 1844 O O . ALA A 1 231 ? 9.339 -8.127 -16.284 1.00 80.44 231 ALA A O 1
ATOM 1845 N N . ILE A 1 232 ? 10.236 -8.402 -14.242 1.00 81.69 232 ILE A N 1
ATOM 1846 C CA . ILE A 1 232 ? 9.747 -7.121 -13.701 1.00 81.69 232 ILE A CA 1
ATOM 1847 C C . ILE A 1 232 ? 10.495 -5.949 -14.343 1.00 81.69 232 ILE A C 1
ATOM 1849 O O . ILE A 1 232 ? 9.874 -4.947 -14.715 1.00 81.69 232 ILE A O 1
ATOM 1853 N N . LEU A 1 233 ? 11.816 -6.071 -14.497 1.00 82.31 233 LEU A N 1
ATOM 1854 C CA . LEU A 1 233 ? 12.645 -5.058 -15.148 1.00 82.31 233 LEU A CA 1
ATOM 1855 C C . LEU A 1 233 ? 12.203 -4.828 -16.597 1.00 82.31 233 LEU A C 1
ATOM 1857 O O . LEU A 1 233 ? 11.895 -3.698 -16.972 1.00 82.31 233 LEU A O 1
ATOM 1861 N N . LEU A 1 234 ? 12.099 -5.899 -17.386 1.00 83.62 234 LEU A N 1
ATOM 1862 C CA . LEU A 1 234 ? 11.676 -5.839 -18.783 1.00 83.62 234 LEU A CA 1
ATOM 1863 C C . LEU A 1 234 ? 10.251 -5.302 -18.911 1.00 83.62 234 LEU A C 1
ATOM 1865 O O . LEU A 1 234 ? 10.020 -4.407 -19.718 1.00 83.62 234 LEU A O 1
ATOM 1869 N N . ALA A 1 235 ? 9.316 -5.755 -18.073 1.00 84.75 235 ALA A N 1
ATOM 1870 C CA . ALA A 1 235 ? 7.959 -5.213 -18.037 1.00 84.75 235 ALA A CA 1
ATOM 1871 C C . ALA A 1 235 ? 7.929 -3.699 -17.762 1.00 84.75 235 ALA A C 1
ATOM 1873 O O . ALA A 1 235 ? 7.149 -2.968 -18.373 1.00 84.75 235 ALA A O 1
ATOM 1874 N N . THR A 1 236 ? 8.792 -3.220 -16.865 1.00 86.56 236 THR A N 1
ATOM 1875 C CA . THR A 1 236 ? 8.881 -1.798 -16.506 1.00 86.56 236 THR A CA 1
ATOM 1876 C C . THR A 1 236 ? 9.471 -0.971 -17.645 1.00 86.56 236 THR A C 1
ATOM 1878 O O . THR A 1 236 ? 8.920 0.072 -17.998 1.00 86.56 236 THR A O 1
ATOM 1881 N N . VAL A 1 237 ? 10.563 -1.445 -18.250 1.00 87.31 237 VAL A N 1
ATOM 1882 C CA . VAL A 1 237 ? 11.226 -0.770 -19.375 1.00 87.31 237 VAL A CA 1
ATOM 1883 C C . VAL A 1 237 ? 10.307 -0.733 -20.596 1.00 87.31 237 VAL A C 1
ATOM 1885 O O . VAL A 1 237 ? 10.147 0.315 -21.221 1.00 87.31 237 VAL A O 1
ATOM 1888 N N . LEU A 1 238 ? 9.636 -1.844 -20.899 1.00 88.31 238 LEU A N 1
ATOM 1889 C CA . LEU A 1 238 ? 8.694 -1.962 -22.013 1.00 88.31 238 LEU A CA 1
ATOM 1890 C C . LEU A 1 238 ? 7.354 -1.271 -21.741 1.00 88.31 238 LEU A C 1
ATOM 1892 O O . LEU A 1 238 ? 6.515 -1.226 -22.634 1.00 88.31 238 LEU A O 1
ATOM 1896 N N . ASN A 1 239 ? 7.119 -0.710 -20.551 1.00 88.50 239 ASN A N 1
ATOM 1897 C CA . ASN A 1 239 ? 5.958 0.141 -20.333 1.00 88.50 239 ASN A CA 1
ATOM 1898 C C . ASN A 1 239 ? 6.242 1.557 -20.880 1.00 88.50 239 ASN A C 1
ATOM 1900 O O . ASN A 1 239 ? 7.070 2.268 -20.296 1.00 88.50 239 ASN A O 1
ATOM 1904 N N . PRO A 1 240 ? 5.524 2.021 -21.925 1.00 89.56 240 PRO A N 1
ATOM 1905 C CA . PRO A 1 240 ? 5.802 3.306 -22.578 1.00 89.56 240 PRO A CA 1
ATOM 1906 C C . PRO A 1 240 ? 5.565 4.523 -21.682 1.00 89.56 240 PRO A C 1
ATOM 1908 O O . PRO A 1 240 ? 5.975 5.631 -22.015 1.00 89.56 240 PRO A O 1
ATOM 1911 N N . SER A 1 241 ? 4.887 4.355 -20.545 1.00 88.00 241 SER A N 1
ATOM 1912 C CA . SER A 1 241 ? 4.725 5.416 -19.552 1.00 88.00 241 SER A CA 1
ATOM 1913 C C . SER A 1 241 ? 5.904 5.555 -18.600 1.00 88.00 241 SER A C 1
ATOM 1915 O O . SER A 1 241 ? 6.103 6.624 -18.017 1.00 88.00 241 SER A O 1
ATOM 1917 N N . TYR A 1 242 ? 6.667 4.482 -18.416 1.00 86.50 242 TYR A N 1
ATOM 1918 C CA . TYR A 1 242 ? 7.656 4.351 -17.355 1.00 86.50 242 TYR A CA 1
ATOM 1919 C C . TYR A 1 242 ? 9.070 4.349 -17.910 1.00 86.50 242 TYR A C 1
ATOM 1921 O O . TYR A 1 242 ? 9.847 5.238 -17.549 1.00 86.50 242 TYR A O 1
ATOM 1929 N N . GLN A 1 243 ? 9.393 3.410 -18.803 1.00 87.12 243 GLN A N 1
ATOM 1930 C CA . GLN A 1 243 ? 10.726 3.275 -19.393 1.00 87.12 243 GLN A CA 1
ATOM 1931 C C . GLN A 1 243 ? 11.826 3.351 -18.308 1.00 87.12 243 GLN A C 1
ATOM 1933 O O . GLN A 1 243 ? 11.638 2.904 -17.172 1.00 87.12 243 GLN A O 1
ATOM 1938 N N . LEU A 1 244 ? 12.965 3.980 -18.614 1.00 83.81 244 LEU A N 1
ATOM 1939 C CA . LEU A 1 244 ? 14.043 4.198 -17.646 1.00 83.81 244 LEU A CA 1
ATOM 1940 C C . LEU A 1 244 ? 13.656 5.151 -16.506 1.00 83.81 244 LEU A C 1
ATOM 1942 O O . LEU A 1 244 ? 14.261 5.086 -15.440 1.00 83.81 244 LEU A O 1
ATOM 1946 N N . SER A 1 245 ? 12.642 6.008 -16.681 1.00 83.75 245 SER A N 1
ATOM 1947 C CA . SER A 1 245 ? 12.277 7.001 -15.657 1.00 83.75 245 SER A CA 1
ATOM 1948 C C . SER A 1 245 ? 11.758 6.365 -14.363 1.00 83.75 245 SER A C 1
ATOM 1950 O O . SER A 1 245 ? 11.984 6.900 -13.278 1.00 83.75 245 SER A O 1
ATOM 1952 N N . MET A 1 246 ? 11.131 5.188 -14.451 1.00 84.81 246 MET A N 1
ATOM 1953 C CA . MET A 1 246 ? 10.712 4.442 -13.261 1.00 84.81 246 MET A CA 1
ATOM 1954 C C . MET A 1 246 ? 11.895 3.766 -12.567 1.00 84.81 246 MET A C 1
ATOM 1956 O O . MET A 1 246 ? 12.014 3.857 -11.350 1.00 84.81 246 MET A O 1
ATOM 1960 N N . LEU A 1 247 ? 12.818 3.168 -13.328 1.00 81.00 247 LEU A N 1
ATOM 1961 C CA . LEU A 1 247 ? 14.041 2.597 -12.757 1.00 81.00 247 LEU A CA 1
ATOM 1962 C C . LEU A 1 247 ? 14.883 3.676 -12.067 1.00 81.00 247 LEU A C 1
ATOM 1964 O O . LEU A 1 247 ? 15.328 3.474 -10.944 1.00 81.00 247 LEU A O 1
ATOM 1968 N N . GLN A 1 248 ? 15.004 4.857 -12.683 1.00 80.19 248 GLN A N 1
ATOM 1969 C CA . GLN A 1 248 ? 15.644 6.033 -12.089 1.00 80.19 248 GLN A CA 1
ATOM 1970 C C . GLN A 1 248 ? 15.000 6.446 -10.764 1.00 80.19 248 GLN A C 1
ATOM 1972 O O . GLN A 1 248 ? 15.703 6.778 -9.816 1.00 80.19 248 GLN A O 1
ATOM 1977 N N . ARG A 1 249 ? 13.669 6.386 -10.665 1.00 80.00 249 ARG A N 1
ATOM 1978 C CA . ARG A 1 249 ? 12.950 6.658 -9.414 1.00 80.00 249 ARG A CA 1
ATOM 1979 C C . ARG A 1 249 ? 13.247 5.612 -8.336 1.00 80.00 249 ARG A C 1
ATOM 1981 O O . ARG A 1 249 ? 13.298 5.952 -7.157 1.00 80.00 249 ARG A O 1
ATOM 1988 N N . CYS A 1 250 ? 13.475 4.363 -8.734 1.00 72.06 250 CYS A N 1
ATOM 1989 C CA . CYS A 1 250 ? 13.850 3.277 -7.835 1.00 72.06 250 CYS A CA 1
ATOM 1990 C C . CYS A 1 250 ? 15.361 3.232 -7.511 1.00 72.06 250 CYS A C 1
ATOM 1992 O O . CYS A 1 250 ? 15.743 2.487 -6.610 1.00 72.06 250 CYS A O 1
ATOM 1994 N N . LYS A 1 251 ? 16.221 4.029 -8.168 1.00 64.25 251 LYS A N 1
ATOM 1995 C CA . LYS A 1 251 ? 17.695 3.977 -8.019 1.00 64.25 251 LYS A CA 1
ATOM 1996 C C . LYS A 1 251 ? 18.212 4.082 -6.597 1.00 64.25 251 LYS A C 1
ATOM 1998 O O . LYS A 1 251 ? 19.162 3.398 -6.242 1.00 64.25 251 LYS A O 1
ATOM 2003 N N . ASN A 1 252 ? 17.534 4.843 -5.743 1.00 58.19 252 ASN A N 1
ATOM 2004 C CA . ASN A 1 252 ? 17.921 4.988 -4.337 1.00 58.19 252 ASN A CA 1
ATOM 2005 C C . ASN A 1 252 ? 17.813 3.674 -3.523 1.00 58.19 252 ASN A C 1
ATOM 2007 O O . ASN A 1 252 ? 18.011 3.699 -2.311 1.00 58.19 252 ASN A O 1
ATOM 2011 N N . THR A 1 253 ? 17.461 2.544 -4.153 1.00 55.50 253 THR A N 1
ATOM 2012 C CA . THR A 1 253 ? 17.206 1.258 -3.490 1.00 55.50 253 THR A CA 1
ATOM 2013 C C . THR A 1 253 ? 18.016 0.066 -4.027 1.00 55.50 253 THR A C 1
ATOM 2015 O O . THR A 1 253 ? 18.015 -0.967 -3.359 1.00 55.50 253 THR A O 1
ATOM 2018 N N . SER A 1 254 ? 18.721 0.148 -5.175 1.00 58.69 254 SER A N 1
ATOM 2019 C CA . SER A 1 254 ? 19.456 -1.014 -5.729 1.00 58.69 254 SER A CA 1
ATOM 2020 C C . SER A 1 254 ? 20.564 -0.681 -6.743 1.00 58.69 254 SER A C 1
ATOM 2022 O O . SER A 1 254 ? 20.295 -0.097 -7.793 1.00 58.69 254 SER A O 1
ATOM 2024 N N . ALA A 1 255 ? 21.775 -1.204 -6.500 1.00 61.69 255 ALA A N 1
ATOM 2025 C CA . ALA A 1 255 ? 22.947 -1.086 -7.383 1.00 61.69 255 ALA A CA 1
ATOM 2026 C C . ALA A 1 255 ? 22.756 -1.732 -8.774 1.00 61.69 255 ALA A C 1
ATOM 2028 O O . ALA A 1 255 ? 23.379 -1.319 -9.747 1.00 61.69 255 ALA A O 1
ATOM 2029 N N . ARG A 1 256 ? 21.858 -2.721 -8.906 1.00 64.31 256 ARG A N 1
ATOM 2030 C CA . ARG A 1 256 ? 21.559 -3.365 -10.202 1.00 64.31 256 ARG A CA 1
ATOM 2031 C C . ARG A 1 256 ? 20.853 -2.413 -11.169 1.00 64.31 256 ARG A C 1
ATOM 2033 O O . ARG A 1 256 ? 21.043 -2.511 -12.376 1.00 64.31 256 ARG A O 1
ATOM 2040 N N . SER A 1 257 ? 20.046 -1.487 -10.648 1.00 58.25 257 SER A N 1
ATOM 2041 C CA . SER A 1 257 ? 19.376 -0.484 -11.484 1.00 58.25 257 SER A CA 1
ATOM 2042 C C . SER A 1 257 ? 20.353 0.536 -12.077 1.00 58.25 257 SER A C 1
ATOM 2044 O O . SER A 1 257 ? 20.108 1.033 -13.175 1.00 58.25 257 SER A O 1
ATOM 2046 N N . ASP A 1 258 ? 21.470 0.800 -11.392 1.00 62.56 258 ASP A N 1
ATOM 2047 C CA . ASP A 1 258 ? 22.542 1.657 -11.898 1.00 62.56 258 ASP A CA 1
ATOM 2048 C C . ASP A 1 258 ? 23.297 0.970 -13.031 1.0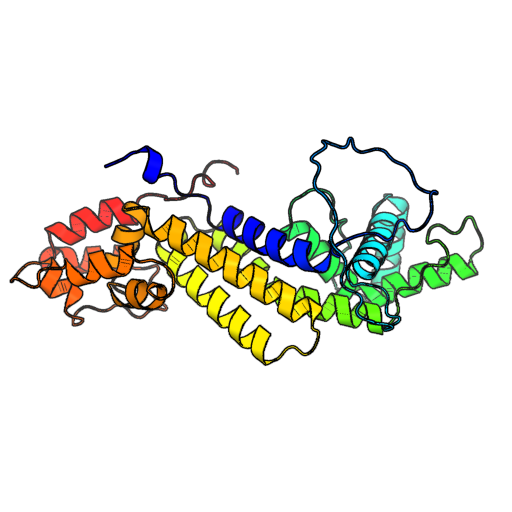0 62.56 258 ASP A C 1
ATOM 2050 O O . ASP A 1 258 ? 23.397 1.545 -14.111 1.00 62.56 258 ASP A O 1
ATOM 2054 N N . GLN A 1 259 ? 23.679 -0.296 -12.839 1.00 67.38 259 GLN A N 1
ATOM 2055 C CA . GLN A 1 259 ? 24.343 -1.090 -13.873 1.00 67.38 259 GLN A CA 1
ATOM 2056 C C . GLN A 1 259 ? 23.505 -1.197 -15.154 1.00 67.38 259 GLN A C 1
ATOM 2058 O O . GLN A 1 259 ? 24.003 -0.938 -16.240 1.00 67.38 259 GLN A O 1
ATOM 2063 N N . ILE A 1 260 ? 22.200 -1.477 -15.039 1.00 68.12 260 ILE A N 1
ATOM 2064 C CA . ILE A 1 260 ? 21.311 -1.547 -16.213 1.00 68.12 260 ILE A CA 1
ATOM 2065 C C . ILE A 1 260 ? 21.282 -0.221 -16.972 1.00 68.12 260 ILE A C 1
ATOM 2067 O O . ILE A 1 260 ? 21.220 -0.234 -18.193 1.00 68.12 260 ILE A O 1
ATOM 2071 N N . ILE A 1 261 ? 21.283 0.913 -16.269 1.00 67.12 261 ILE A N 1
ATOM 2072 C CA . ILE A 1 261 ? 21.192 2.233 -16.902 1.00 67.12 261 ILE A CA 1
ATOM 2073 C C . ILE A 1 261 ? 22.520 2.648 -17.536 1.00 67.12 261 ILE A C 1
ATOM 2075 O O . ILE A 1 261 ? 22.498 3.347 -18.546 1.00 67.12 261 ILE A O 1
ATOM 2079 N N . GLU A 1 262 ? 23.645 2.219 -16.970 1.00 69.50 262 GLU A N 1
ATOM 2080 C CA . GLU A 1 262 ? 24.980 2.433 -17.537 1.00 69.50 262 GLU A CA 1
ATOM 2081 C C . GLU A 1 262 ? 25.251 1.531 -18.753 1.00 69.50 262 GLU A C 1
ATOM 2083 O O . GLU A 1 262 ? 25.893 1.977 -19.701 1.00 69.50 262 GLU A O 1
ATOM 2088 N N . ASP A 1 263 ? 24.704 0.311 -18.765 1.00 66.69 263 ASP A N 1
ATOM 2089 C CA . ASP A 1 263 ? 24.928 -0.688 -19.818 1.00 66.69 263 ASP A CA 1
ATOM 2090 C C . ASP A 1 263 ? 24.037 -0.506 -21.068 1.00 66.69 263 ASP A C 1
ATOM 2092 O O . ASP A 1 263 ? 24.226 -1.211 -22.064 1.00 66.69 263 ASP A O 1
ATOM 2096 N N . VAL A 1 264 ? 23.051 0.409 -21.061 1.00 65.00 264 VAL A N 1
ATOM 2097 C CA . VAL A 1 264 ? 22.224 0.664 -22.259 1.00 65.00 264 VAL A CA 1
ATOM 2098 C C . VAL A 1 264 ? 23.052 1.386 -23.326 1.00 65.00 264 VAL A C 1
ATOM 2100 O O . VAL A 1 264 ? 23.261 2.596 -23.257 1.00 65.00 264 VAL A O 1
ATOM 2103 N N . ASP A 1 265 ? 23.468 0.649 -24.357 1.00 62.75 265 ASP A N 1
ATOM 2104 C CA . ASP A 1 265 ? 24.042 1.219 -25.577 1.00 62.75 265 ASP A CA 1
ATOM 2105 C C . ASP A 1 265 ? 22.956 1.928 -26.412 1.00 62.75 265 ASP A C 1
ATOM 2107 O O . ASP A 1 265 ? 21.932 1.343 -26.772 1.00 62.75 265 ASP A O 1
ATOM 2111 N N . PHE A 1 266 ? 23.186 3.205 -26.724 1.00 60.56 266 PHE A N 1
ATOM 2112 C CA . PHE A 1 266 ? 22.281 4.055 -27.507 1.00 60.56 266 PHE A CA 1
ATOM 2113 C C . PHE A 1 266 ? 22.585 4.038 -29.016 1.00 60.56 266 PHE A C 1
ATOM 2115 O O . PHE A 1 266 ? 22.164 4.950 -29.731 1.00 60.56 266 PHE A O 1
ATOM 2122 N N . SER A 1 267 ? 23.306 3.032 -29.525 1.00 60.47 267 SER A N 1
ATOM 2123 C CA . SER A 1 267 ? 23.434 2.804 -30.974 1.00 60.47 267 SER A CA 1
ATOM 2124 C C . SER A 1 267 ? 22.053 2.748 -31.657 1.00 60.47 267 SER A C 1
ATOM 2126 O O . SER A 1 267 ? 21.066 2.456 -30.980 1.00 60.47 267 SER A O 1
ATOM 2128 N N . GLU A 1 268 ? 21.962 3.068 -32.966 1.00 61.53 268 GLU A N 1
ATOM 2129 C CA . GLU A 1 268 ? 20.719 3.184 -33.777 1.00 61.53 268 GLU A CA 1
ATOM 2130 C C . GLU A 1 268 ? 19.890 1.882 -33.824 1.00 61.53 268 GLU A C 1
ATOM 2132 O O . GLU A 1 268 ? 19.737 1.214 -34.845 1.00 61.53 268 GLU A O 1
ATOM 2137 N N . SER A 1 269 ? 19.348 1.505 -32.680 1.00 78.19 269 SER A N 1
ATOM 2138 C CA . SER A 1 269 ? 18.542 0.331 -32.444 1.00 78.19 269 SER A CA 1
ATOM 2139 C C . SER A 1 269 ? 17.114 0.766 -32.162 1.00 78.19 269 SER A C 1
ATOM 2141 O O . SER A 1 269 ? 16.830 1.871 -31.688 1.00 78.19 269 SER A O 1
ATOM 2143 N N . GLU A 1 270 ? 16.194 -0.152 -32.418 1.00 85.12 270 GLU A N 1
ATOM 2144 C CA . GLU A 1 270 ? 14.786 -0.012 -32.070 1.00 85.12 270 GLU A CA 1
ATOM 2145 C C . GLU A 1 270 ? 14.594 0.378 -30.585 1.00 85.12 270 GLU A C 1
ATOM 2147 O O . GLU A 1 270 ? 13.749 1.212 -30.251 1.00 85.12 270 GLU A O 1
ATOM 2152 N N . LEU A 1 271 ? 15.450 -0.156 -29.703 1.00 84.81 271 LEU A N 1
ATOM 2153 C CA . LEU A 1 271 ? 15.485 0.153 -28.273 1.00 84.81 271 LEU A CA 1
ATOM 2154 C C . LEU A 1 271 ? 15.915 1.596 -27.992 1.00 84.81 271 LEU A C 1
ATOM 2156 O O . LEU A 1 271 ? 15.245 2.278 -27.217 1.00 84.81 271 LEU A O 1
ATOM 2160 N N . ALA A 1 272 ? 16.981 2.084 -28.631 1.00 82.94 272 ALA A N 1
ATOM 2161 C CA . ALA A 1 272 ? 17.445 3.459 -28.450 1.00 82.94 272 ALA A CA 1
ATOM 2162 C C . ALA A 1 272 ? 16.385 4.482 -28.897 1.00 82.94 272 ALA A C 1
ATOM 2164 O O . ALA A 1 272 ? 16.145 5.471 -28.202 1.00 82.94 272 ALA A O 1
ATOM 2165 N N . LEU A 1 273 ? 15.684 4.213 -30.005 1.00 85.88 273 LEU A N 1
ATOM 2166 C CA . LEU A 1 273 ? 14.587 5.061 -30.488 1.00 85.88 273 LEU A CA 1
ATOM 2167 C C . LEU A 1 273 ? 13.400 5.095 -29.519 1.00 85.88 273 LEU A C 1
ATOM 2169 O O . LEU A 1 273 ? 12.846 6.166 -29.255 1.00 85.88 273 LEU A O 1
ATOM 2173 N N . TYR A 1 274 ? 13.018 3.939 -28.974 1.00 88.69 274 TYR A N 1
ATOM 2174 C CA . TYR A 1 274 ? 11.944 3.836 -27.988 1.00 88.69 274 TYR A CA 1
ATOM 2175 C C . TYR A 1 274 ? 12.303 4.562 -26.681 1.00 88.69 274 TYR A C 1
ATOM 2177 O O . TYR A 1 274 ? 11.519 5.375 -26.182 1.00 88.69 274 TYR A O 1
ATOM 2185 N N . LEU A 1 275 ? 13.509 4.327 -26.153 1.00 84.94 275 LEU A N 1
ATOM 2186 C CA . LEU A 1 275 ? 13.989 4.933 -24.906 1.00 84.94 275 LEU A CA 1
ATOM 2187 C C . LEU A 1 275 ? 14.359 6.417 -25.042 1.00 84.94 275 LEU A C 1
ATOM 2189 O O . LEU A 1 275 ? 14.434 7.115 -24.032 1.00 84.94 275 LEU A O 1
ATOM 2193 N N . GLY A 1 276 ? 14.515 6.929 -26.266 1.00 77.62 276 GLY A N 1
ATOM 2194 C CA . GLY A 1 276 ? 14.813 8.333 -26.568 1.00 77.62 276 GLY A CA 1
ATOM 2195 C C . GLY A 1 276 ? 13.707 9.337 -26.203 1.00 77.62 276 GLY A C 1
ATOM 2196 O O . GLY A 1 276 ? 13.823 10.521 -26.510 1.00 77.62 276 GLY A O 1
ATOM 2197 N N . GLY A 1 277 ? 12.615 8.898 -25.568 1.00 72.75 277 GLY A N 1
ATOM 2198 C CA . GLY A 1 277 ? 11.609 9.762 -24.939 1.00 72.75 277 GLY A CA 1
ATOM 2199 C C . GLY A 1 277 ? 10.578 10.395 -25.881 1.00 72.75 277 GLY A C 1
ATOM 2200 O O . GLY A 1 277 ? 9.600 10.969 -25.404 1.00 72.75 277 GLY A O 1
ATOM 2201 N N . LYS A 1 278 ? 10.739 10.253 -27.204 1.00 75.00 278 LYS A N 1
ATOM 2202 C CA . LYS A 1 278 ? 9.759 10.709 -28.211 1.00 75.00 278 LYS A CA 1
ATOM 2203 C C . LYS A 1 278 ? 8.423 9.959 -28.111 1.00 75.00 278 LYS A C 1
ATOM 2205 O O . LYS A 1 278 ? 7.371 10.518 -28.408 1.00 75.00 278 LYS A O 1
ATOM 2210 N N . TYR A 1 279 ? 8.473 8.705 -27.674 1.00 73.06 279 TYR A N 1
ATOM 2211 C CA . TYR A 1 279 ? 7.351 7.776 -27.650 1.00 73.06 279 TYR A CA 1
ATOM 2212 C C . TYR A 1 279 ? 6.945 7.492 -26.204 1.00 73.06 279 TYR A C 1
ATOM 2214 O O . TYR A 1 279 ? 7.365 6.498 -25.617 1.00 73.06 279 TYR A O 1
ATOM 2222 N N . LYS A 1 280 ? 6.167 8.406 -25.607 1.00 79.06 280 LYS A N 1
ATOM 2223 C CA . LYS A 1 280 ? 5.767 8.317 -24.197 1.00 79.06 280 LYS A CA 1
ATOM 2224 C C . LYS A 1 280 ? 4.254 8.328 -24.026 1.00 79.06 280 LYS A C 1
ATOM 2226 O O . LYS A 1 280 ? 3.573 9.275 -24.416 1.00 79.06 280 LYS A O 1
ATOM 2231 N N . LEU A 1 281 ? 3.734 7.289 -23.381 1.00 84.44 281 LEU A N 1
ATOM 2232 C CA . LEU A 1 281 ? 2.329 7.208 -22.987 1.00 84.44 281 LEU A CA 1
ATOM 2233 C C . LEU A 1 281 ? 2.132 7.923 -21.635 1.00 84.44 281 LEU A C 1
ATOM 2235 O O . LEU A 1 281 ? 2.926 7.705 -20.722 1.00 84.44 281 LEU A O 1
ATOM 2239 N N . PRO A 1 282 ? 1.087 8.742 -21.427 1.00 86.12 282 PRO A N 1
ATOM 2240 C CA . PRO A 1 282 ? 0.840 9.369 -20.127 1.00 86.12 282 PRO A CA 1
ATOM 2241 C C . PRO A 1 282 ? 0.721 8.351 -18.980 1.00 86.12 282 PRO A C 1
ATOM 2243 O O . PRO A 1 282 ? 0.100 7.304 -19.144 1.00 86.12 282 PRO A O 1
ATOM 2246 N N . SER A 1 283 ? 1.263 8.659 -17.795 1.00 81.50 283 SER A N 1
ATOM 2247 C CA . SER A 1 283 ? 1.327 7.706 -16.668 1.00 81.50 283 SER A CA 1
ATOM 2248 C C . SER A 1 283 ? -0.034 7.210 -16.174 1.00 81.50 283 SER A C 1
ATOM 2250 O O . SER A 1 283 ? -0.136 6.091 -15.680 1.00 81.50 283 SER A O 1
ATOM 2252 N N . ASN A 1 284 ? -1.094 8.006 -16.330 1.00 82.19 284 ASN A N 1
ATOM 2253 C CA . ASN A 1 284 ? -2.465 7.595 -16.009 1.00 82.19 284 ASN A CA 1
ATOM 2254 C C . ASN A 1 284 ? -3.041 6.564 -16.999 1.00 82.19 284 ASN A C 1
ATOM 2256 O O . ASN A 1 284 ? -4.083 5.979 -16.725 1.00 82.19 284 ASN A O 1
ATOM 2260 N N . GLN A 1 285 ? -2.367 6.331 -18.127 1.00 85.50 285 GLN A N 1
ATOM 2261 C CA . GLN A 1 285 ? -2.723 5.349 -19.148 1.00 85.50 285 GLN A CA 1
ATOM 2262 C C . GLN A 1 285 ? -1.755 4.157 -19.177 1.00 85.50 285 GLN A C 1
ATOM 2264 O O . GLN A 1 285 ? -1.870 3.321 -20.066 1.00 85.50 285 GLN A O 1
ATOM 2269 N N . ALA A 1 286 ? -0.850 4.020 -18.199 1.00 84.31 286 ALA A N 1
ATOM 2270 C CA . ALA A 1 286 ? 0.175 2.965 -18.162 1.00 84.31 286 ALA A CA 1
ATOM 2271 C C . ALA A 1 286 ? -0.384 1.529 -18.278 1.00 84.31 286 ALA A C 1
ATOM 2273 O O . ALA A 1 286 ? 0.302 0.627 -18.760 1.00 84.31 286 ALA A O 1
ATOM 2274 N N . VAL A 1 287 ? -1.645 1.315 -17.883 1.00 82.56 287 VAL A N 1
ATOM 2275 C CA . VAL A 1 287 ? -2.377 0.041 -18.037 1.00 82.56 287 VAL A CA 1
ATOM 2276 C C . VAL A 1 287 ? -2.705 -0.314 -19.494 1.00 82.56 287 VAL A C 1
ATOM 2278 O O . VAL A 1 287 ? -2.977 -1.468 -19.804 1.00 82.56 287 VAL A O 1
ATOM 2281 N N . HIS A 1 288 ? -2.675 0.654 -20.410 1.00 85.69 288 HIS A N 1
ATOM 2282 C CA . HIS A 1 288 ? -2.982 0.473 -21.832 1.00 85.69 288 HIS A CA 1
ATOM 2283 C C . HIS A 1 288 ? -1.732 0.211 -22.689 1.00 85.69 288 HIS A C 1
ATOM 2285 O O . HIS A 1 288 ? -1.799 0.296 -23.916 1.00 85.69 288 HIS A O 1
ATOM 2291 N N . CYS A 1 289 ? -0.602 -0.145 -22.070 1.00 87.56 289 CYS A N 1
ATOM 2292 C CA . CYS A 1 289 ? 0.668 -0.410 -22.750 1.00 87.56 289 CYS A CA 1
ATOM 2293 C C . CYS A 1 289 ? 0.556 -1.446 -23.887 1.00 87.56 289 CYS A C 1
ATOM 2295 O O . CYS A 1 289 ? 1.093 -1.215 -24.964 1.00 87.56 289 CYS A O 1
ATOM 2297 N N . LEU A 1 290 ? -0.206 -2.534 -23.721 1.00 87.88 290 LEU A N 1
ATOM 2298 C CA . LEU A 1 290 ? -0.418 -3.530 -24.787 1.00 87.88 290 LEU A CA 1
ATOM 2299 C C . LEU A 1 290 ? -1.131 -2.951 -26.019 1.00 87.88 290 LEU A C 1
ATOM 2301 O O . LEU A 1 290 ? -0.808 -3.306 -27.153 1.00 87.88 290 LEU A O 1
ATOM 2305 N N . LYS A 1 291 ? -2.099 -2.050 -25.808 1.00 90.00 291 LYS A N 1
ATOM 2306 C CA . LYS A 1 291 ? -2.776 -1.351 -26.908 1.00 90.00 291 LYS A CA 1
ATOM 2307 C C . LYS A 1 291 ? -1.789 -0.437 -27.633 1.00 90.00 291 LYS A C 1
ATOM 2309 O O . LYS A 1 291 ? -1.742 -0.459 -28.858 1.00 90.00 291 LYS A O 1
ATOM 2314 N N . TRP A 1 292 ? -0.972 0.289 -26.872 1.00 92.06 292 TRP A N 1
ATOM 2315 C CA . TRP A 1 292 ? 0.064 1.164 -27.412 1.00 92.06 292 TRP A CA 1
ATOM 2316 C C . TRP A 1 292 ? 1.063 0.391 -28.289 1.00 92.06 292 TRP A C 1
ATOM 2318 O O . TRP A 1 292 ? 1.303 0.783 -29.429 1.00 92.06 292 TRP A O 1
ATOM 2328 N N . TRP A 1 293 ? 1.555 -0.761 -27.819 1.00 92.44 293 TRP A N 1
ATOM 2329 C CA . TRP A 1 293 ? 2.465 -1.619 -28.590 1.00 92.44 293 TRP A CA 1
ATOM 2330 C C . TRP A 1 293 ? 1.841 -2.170 -29.870 1.00 92.44 293 TRP A C 1
ATOM 2332 O O . TRP A 1 293 ? 2.522 -2.293 -30.884 1.00 92.44 293 TRP A O 1
ATOM 2342 N N . LYS A 1 294 ? 0.538 -2.470 -29.860 1.00 91.88 294 LYS A N 1
ATOM 2343 C CA . LYS A 1 294 ? -0.175 -2.891 -31.071 1.00 91.88 294 LYS A CA 1
ATOM 2344 C C . LYS A 1 294 ? -0.191 -1.781 -32.125 1.00 91.88 294 LYS A C 1
ATOM 2346 O O . LYS A 1 294 ? 0.036 -2.063 -33.300 1.00 91.88 294 LYS A O 1
ATOM 2351 N N . GLU A 1 295 ? -0.447 -0.545 -31.704 1.00 93.88 295 GLU A N 1
ATOM 2352 C CA . GLU A 1 295 ? -0.504 0.631 -32.583 1.00 93.88 295 GLU A CA 1
ATOM 2353 C C . GLU A 1 295 ? 0.872 0.995 -33.163 1.00 93.88 295 GLU A C 1
ATOM 2355 O O . GLU A 1 295 ? 0.941 1.388 -34.321 1.00 93.88 295 GLU A O 1
ATOM 2360 N N . HIS A 1 296 ? 1.958 0.769 -32.415 1.00 91.88 296 HIS A N 1
ATOM 2361 C CA . HIS A 1 296 ? 3.328 1.104 -32.836 1.00 91.88 296 HIS A CA 1
ATOM 2362 C C . HIS A 1 296 ? 4.127 -0.110 -33.350 1.00 91.88 296 HIS A C 1
ATOM 2364 O O . HIS A 1 296 ? 5.342 -0.046 -33.513 1.00 91.88 296 HIS A O 1
ATOM 2370 N N . SER A 1 297 ? 3.462 -1.233 -33.634 1.00 93.00 297 SER A N 1
ATOM 2371 C CA . SER A 1 297 ? 4.124 -2.486 -34.040 1.00 93.00 297 SER A CA 1
ATOM 2372 C C . SER A 1 297 ? 4.863 -2.415 -35.381 1.00 93.00 297 SER A C 1
ATOM 2374 O O . SER A 1 297 ? 5.775 -3.200 -35.611 1.00 93.00 297 SER A O 1
ATOM 2376 N N . LEU A 1 298 ? 4.496 -1.479 -36.263 1.00 91.12 298 LEU A N 1
ATOM 2377 C CA . LEU A 1 298 ? 5.220 -1.237 -37.518 1.00 91.12 298 LEU A CA 1
ATOM 2378 C C . LEU A 1 298 ? 6.517 -0.447 -37.300 1.00 91.12 298 LEU A C 1
ATOM 2380 O O . LEU A 1 298 ? 7.470 -0.619 -38.052 1.00 91.12 298 LEU A O 1
ATOM 2384 N N . GLU A 1 299 ? 6.543 0.415 -36.284 1.00 90.75 299 GLU A N 1
ATOM 2385 C CA . GLU A 1 299 ? 7.695 1.249 -35.921 1.00 90.75 299 GLU A CA 1
ATOM 2386 C C . GLU A 1 299 ? 8.684 0.476 -35.045 1.00 90.75 299 GLU A C 1
ATOM 2388 O O . GLU A 1 299 ? 9.892 0.683 -35.140 1.00 90.75 299 GLU A O 1
ATOM 2393 N N . PHE A 1 300 ? 8.154 -0.437 -34.226 1.00 92.06 300 PHE A N 1
ATOM 2394 C CA . PHE A 1 300 ? 8.906 -1.259 -33.291 1.00 92.06 300 PHE A CA 1
ATOM 2395 C C . PHE A 1 300 ? 8.533 -2.750 -33.430 1.00 92.06 300 PHE A C 1
ATOM 2397 O O . PHE A 1 300 ? 7.876 -3.312 -32.547 1.00 92.06 300 PHE A O 1
ATOM 2404 N N . PRO A 1 301 ? 8.894 -3.414 -34.543 1.00 90.50 301 PRO A N 1
ATOM 2405 C CA . PRO A 1 301 ? 8.478 -4.791 -34.802 1.00 90.50 301 PRO A CA 1
ATOM 2406 C C . PRO A 1 301 ? 9.059 -5.810 -33.812 1.00 90.50 301 PRO A C 1
ATOM 2408 O O . PRO A 1 301 ? 8.357 -6.752 -33.432 1.00 90.50 301 PRO A O 1
ATOM 2411 N N . VAL A 1 302 ? 10.310 -5.645 -33.366 1.00 90.38 302 VAL A N 1
ATOM 2412 C CA . VAL A 1 302 ? 10.955 -6.597 -32.448 1.00 90.38 302 VAL A CA 1
ATOM 2413 C C . VAL A 1 302 ? 10.480 -6.363 -31.015 1.00 90.38 302 VAL A C 1
ATOM 2415 O O . VAL A 1 302 ? 10.044 -7.300 -30.342 1.00 90.38 302 VAL A O 1
ATOM 2418 N N . LEU A 1 303 ? 10.498 -5.116 -30.546 1.00 90.38 303 LEU A N 1
ATOM 2419 C CA . LEU A 1 303 ? 10.064 -4.736 -29.206 1.00 90.38 303 LEU A CA 1
ATOM 2420 C C . LEU A 1 303 ? 8.569 -4.954 -29.013 1.00 90.38 303 LEU A C 1
ATOM 2422 O O . LEU A 1 303 ? 8.192 -5.406 -27.940 1.00 90.38 303 LEU A O 1
ATOM 2426 N N . ALA A 1 304 ? 7.714 -4.715 -30.015 1.00 91.12 304 ALA A N 1
ATOM 2427 C CA . ALA A 1 304 ? 6.287 -5.022 -29.892 1.00 91.12 304 ALA A CA 1
ATOM 2428 C C . ALA A 1 304 ? 6.043 -6.528 -29.718 1.00 91.12 304 ALA A C 1
ATOM 2430 O O . ALA A 1 304 ? 5.156 -6.919 -28.954 1.00 91.12 304 ALA A O 1
ATOM 2431 N N . SER A 1 305 ? 6.843 -7.376 -30.377 1.00 88.44 305 SER A N 1
ATOM 2432 C CA . SER A 1 305 ? 6.788 -8.827 -30.175 1.00 88.44 305 SER A CA 1
ATOM 2433 C C . SER A 1 305 ? 7.209 -9.204 -28.753 1.00 88.44 305 SER A C 1
ATOM 2435 O O . SER A 1 305 ? 6.475 -9.911 -28.071 1.00 88.44 305 SER A O 1
ATOM 2437 N N . ILE A 1 306 ? 8.340 -8.678 -28.269 1.00 87.00 306 ILE A N 1
ATOM 2438 C CA . ILE A 1 306 ? 8.830 -8.942 -26.906 1.00 87.00 306 ILE A CA 1
ATOM 2439 C C . ILE A 1 306 ? 7.841 -8.406 -25.860 1.00 87.00 306 ILE A C 1
ATOM 2441 O O . ILE A 1 306 ? 7.499 -9.095 -24.901 1.00 87.00 306 ILE A O 1
ATOM 2445 N N . ALA A 1 307 ? 7.335 -7.188 -26.043 1.00 88.00 307 ALA A N 1
ATOM 2446 C CA . ALA A 1 307 ? 6.376 -6.558 -25.148 1.00 88.00 307 ALA A CA 1
ATOM 2447 C C . ALA A 1 307 ? 5.074 -7.349 -25.069 1.00 88.00 307 ALA A C 1
ATOM 2449 O O . ALA A 1 307 ? 4.509 -7.480 -23.988 1.00 88.00 307 ALA A O 1
ATOM 2450 N N . LYS A 1 308 ? 4.609 -7.935 -26.174 1.00 84.50 308 LYS A N 1
ATOM 2451 C CA . LYS A 1 308 ? 3.454 -8.831 -26.138 1.00 84.50 308 LYS A CA 1
ATOM 2452 C C . LYS A 1 308 ? 3.697 -10.016 -25.203 1.00 84.50 308 LYS A C 1
ATOM 2454 O O . LYS A 1 308 ? 2.803 -10.334 -24.427 1.00 84.50 308 LYS A O 1
ATOM 2459 N N . ASP A 1 309 ? 4.880 -10.619 -25.230 1.00 81.12 309 ASP A N 1
ATOM 2460 C CA . ASP A 1 309 ? 5.188 -11.786 -24.401 1.00 81.12 309 ASP A CA 1
ATOM 2461 C C . ASP A 1 309 ? 5.346 -11.408 -22.918 1.00 81.12 309 ASP A C 1
ATOM 2463 O O . ASP A 1 309 ? 4.712 -12.008 -22.049 1.00 81.12 309 ASP A O 1
ATOM 2467 N N . TYR A 1 310 ? 6.119 -10.360 -22.615 1.00 78.38 310 TYR A N 1
ATOM 2468 C CA . TYR A 1 310 ? 6.403 -9.953 -21.231 1.00 78.38 310 TYR A CA 1
ATOM 2469 C C . TYR A 1 310 ? 5.263 -9.183 -20.558 1.00 78.38 310 TYR A C 1
ATOM 2471 O O . TYR A 1 310 ? 5.070 -9.321 -19.351 1.00 78.38 310 TYR A O 1
ATOM 2479 N N . LEU A 1 311 ? 4.489 -8.392 -21.308 1.00 78.56 311 LEU A N 1
ATOM 2480 C CA . LEU A 1 311 ? 3.368 -7.625 -20.756 1.00 78.56 311 LEU A CA 1
ATOM 2481 C C . LEU A 1 311 ? 2.062 -8.439 -20.715 1.00 78.56 311 LEU A C 1
ATOM 2483 O O . LEU A 1 311 ? 1.154 -8.087 -19.967 1.00 78.56 311 LEU A O 1
ATOM 2487 N N . ALA A 1 312 ? 1.934 -9.527 -21.486 1.00 70.69 312 ALA A N 1
ATOM 2488 C CA . ALA A 1 312 ? 0.779 -10.426 -21.377 1.00 70.69 312 ALA A CA 1
ATOM 2489 C C . ALA A 1 312 ? 0.959 -11.525 -20.314 1.00 70.69 312 ALA A C 1
ATOM 2491 O O . ALA A 1 312 ? -0.033 -12.127 -19.892 1.00 70.69 312 ALA A O 1
ATOM 2492 N N . CYS A 1 313 ? 2.189 -11.792 -19.861 1.00 61.25 313 CYS A N 1
ATOM 2493 C CA . CYS A 1 313 ? 2.433 -12.762 -18.798 1.00 61.25 313 CYS A CA 1
ATOM 2494 C C . CYS A 1 313 ? 1.893 -12.263 -17.451 1.00 61.25 313 CYS A C 1
ATOM 2496 O O . CYS A 1 313 ? 2.231 -11.186 -16.963 1.00 61.25 313 CYS A O 1
ATOM 2498 N N . SER A 1 314 ? 1.055 -13.087 -16.820 1.00 54.25 314 SER A N 1
ATOM 2499 C CA . SER A 1 314 ? 0.573 -12.849 -15.459 1.00 54.25 314 SER A CA 1
ATOM 2500 C C . SER A 1 314 ? 1.718 -13.102 -14.475 1.00 54.25 314 SER A C 1
ATOM 2502 O O . SER A 1 314 ? 2.043 -14.246 -14.182 1.00 54.25 314 SER A O 1
ATOM 2504 N N . LEU A 1 315 ? 2.343 -12.037 -13.972 1.00 53.28 315 LEU A N 1
ATOM 2505 C CA . LEU A 1 315 ? 3.496 -12.121 -13.061 1.00 53.28 315 LEU A CA 1
ATOM 2506 C C . LEU A 1 315 ? 3.101 -12.428 -11.596 1.00 53.28 315 LEU A C 1
ATOM 2508 O O . LEU A 1 315 ? 3.938 -12.312 -10.708 1.00 53.28 315 LEU A O 1
ATOM 2512 N N . THR A 1 316 ? 1.848 -12.799 -11.295 1.00 47.56 316 THR A N 1
ATOM 2513 C CA . THR A 1 316 ? 1.421 -13.129 -9.922 1.00 47.56 316 THR A CA 1
ATOM 2514 C C . THR A 1 316 ? 0.793 -14.520 -9.820 1.00 47.56 316 THR A C 1
ATOM 2516 O O . THR A 1 316 ? -0.133 -14.876 -10.546 1.00 47.56 316 THR A O 1
ATOM 2519 N N . SER A 1 317 ? 1.264 -15.301 -8.844 1.00 43.34 317 SER A N 1
ATOM 2520 C CA . SER A 1 317 ? 0.748 -16.632 -8.485 1.00 43.34 317 SER A CA 1
ATOM 2521 C C . SER A 1 317 ? -0.665 -16.624 -7.877 1.00 43.34 317 SER A C 1
ATOM 2523 O O . SER A 1 317 ? -1.252 -17.680 -7.674 1.00 43.34 317 SER A O 1
ATOM 2525 N N . ALA A 1 318 ? -1.243 -15.446 -7.619 1.00 40.22 318 ALA A N 1
ATOM 2526 C CA . ALA A 1 318 ? -2.561 -15.291 -6.998 1.00 40.22 318 ALA A CA 1
ATOM 2527 C C . ALA A 1 318 ? -3.746 -15.529 -7.957 1.00 40.22 318 ALA A C 1
ATOM 2529 O O . ALA A 1 318 ? -4.895 -15.482 -7.528 1.00 40.22 318 ALA A O 1
ATOM 2530 N N . SER A 1 319 ? -3.501 -15.793 -9.247 1.00 35.91 319 SER A N 1
ATOM 2531 C CA . SER A 1 319 ? -4.577 -16.004 -10.232 1.00 35.91 319 SER A CA 1
ATOM 2532 C C . SER A 1 319 ? -5.353 -17.324 -10.044 1.00 35.91 319 SER A C 1
ATOM 2534 O O . SER A 1 319 ? -6.352 -17.544 -10.724 1.00 35.91 319 SER A O 1
ATOM 2536 N N . VAL A 1 320 ? -4.918 -18.207 -9.134 1.00 31.98 320 VAL A N 1
ATOM 2537 C CA . VAL A 1 320 ? -5.483 -19.563 -8.965 1.00 31.98 320 VAL A CA 1
ATOM 2538 C C . VAL A 1 320 ? -6.288 -19.737 -7.663 1.00 31.98 320 VAL A C 1
ATOM 2540 O O . VAL A 1 320 ? -6.919 -20.769 -7.476 1.00 31.98 320 VAL A O 1
ATOM 2543 N N . GLU A 1 321 ? -6.362 -18.731 -6.786 1.00 30.59 321 GLU A N 1
ATOM 2544 C CA . GLU A 1 321 ? -7.155 -18.805 -5.541 1.00 30.59 321 GLU A CA 1
ATOM 2545 C C . GLU A 1 321 ? -8.441 -17.963 -5.620 1.00 30.59 321 GLU A C 1
ATOM 2547 O O . GLU A 1 321 ? -8.616 -16.988 -4.885 1.00 30.59 321 GLU A O 1
ATOM 2552 N N . LYS A 1 322 ? -9.348 -18.328 -6.533 1.00 32.62 322 LYS A N 1
ATOM 2553 C CA . LYS A 1 322 ? -10.743 -17.861 -6.520 1.00 32.62 322 LYS A CA 1
ATOM 2554 C C . LYS A 1 322 ? -11.698 -19.006 -6.237 1.00 32.62 322 LYS A C 1
ATOM 2556 O O . LYS A 1 322 ? -11.504 -20.081 -6.843 1.00 32.62 322 LYS A O 1
#

Sequence (322 aa):
MNLSENHIRCFTHNLALILNAGLKSITITPKGLVLGKDLVLEEIEENSDDKSEHSEDDDRQGGQGISAILKKVDFFIQKITLSAVKRFEFNVWAKKLDYSGPVLIAGYGMRWDIKFQSGDQALKARNLIKNERDRQDQEGGKNCFSNLEITQSDWEIVKKLNNMLSEFYCLTKKMEGNLSLALLMLAEYCYITDYLQKKLESISEPKFHQMIKKMLSKIADSVSEALQCDAILLATVLNPSYQLSMLQRCKNTSARSDQIIEDVDFSESELALYLGGKYKLPSNQAVHCLKWWKEHSLEFPVLASIAKDYLACSLTSASVEK

Radius of gyration: 25.05 Å; chains: 1; bounding box: 58×38×74 Å

Organism: NCBI:txid56615

Secondary structure (DSSP, 8-state):
--TTTT----HHHHHHHHHHHHHHHHH--SS-----S----------------------------HHHHHHHHHHHHHHHHSSHHHHHHHHHHHHHTT--SPPP----SS-HHHHHHHHHHHHHTHHHHHHHHHHHHHH-SS-TTTT----HHHHHHHHHHHHHHHHHHHHHHHHHS-GGGGGGHHHHHHHHHHHHHHHHHH---HHHHHHHHHHHHHHHHHHHHHHT-HHHHHHHHT-TTTHHHHHHHHGGG-HHHHHHHHS---SSSHHHHHHTSSS---GGGGGGHHHHHHHTTTT-HHHHHHHHHHHHS---GGGG--

InterPro domains:
  IPR008906 HAT, C-terminal dimerisation domain [PF05699] (280-321)
  IPR012337 Ribonuclease H-like superfamily [SSF53098] (7-321)
  IPR052035 Zinc finger BED domain-containing [PTHR46481] (7-321)

Foldseek 3Di:
DPPVLQQFAQLLVLLLVLLCQLVCLQQDDPDDDPDDPDDDDDDDDDDDDDDDDDDDDDDPDDDDGLNVLLVLLLLLLCLQVVDPVSQVVLVVVCVVVVNPADRADHQPDSDVLSVLVNLVSCLSCVVSSVVVQVVPVVVDDDNSSPVDDCDPVSSVSSVLVSVLCVVSSVVSVVSLPDLLCLLVSLVVLLVNLVSLVVVLVVDDDVSSVSSSVSSNVSSLVSLQSLLSNPLNVLSQLLQLAHHLNSLVSNVVRYPSSVVVVVPDDLPPDLSNVSNVNPRHDHPVCSSCSLVSLVVCCVSRVPSSVVNCVSSVDRSYPSPPPD

pLDDT: mean 75.36, std 20.41, range [24.34, 95.75]